Protein AF-0000000074983080 (afdb_homodimer)

Secondary structure (DSSP, 8-state):
------PPPHHHHHHHHHHHHHH--SHHHHHHHHHHHEEEEEEEEETTEEE-HHHHHHHHHHHHTTEEEEEEEEEEEEEEESSTTSTTTSEEEEEEEEEEEEEEEEETTEEEEEEEEEEEEEEEEE-TTS------SS------EEEEEEEEEEEEEE-------/------PPPHHHHHHHHHHHHHH--SHHHHHHHHHHHEEEEEEEEETTEEE-HHHHHHHHHHHHTTEEEEEEEEEEEEEEESSTTSTTTSEEEEEEEEEEEEEEEEETTEEEEEEEEEEEEEEEEE-TTS------SS------EEEEEEEEEEEEEE-------

pLDDT: mean 83.43, std 18.28, range [19.98, 98.88]

Sequence (330 aa):
MSTAIVLPTLTEWTEQHITSIFQAKTNADLTSALDGFLSDKAVITFNGKQISRADYVGQLQAEKFREVSADVNFLGAVQAPTDPDQPFDAGSVGVFYNATIFENIKIRDVSVSRQVTASVNVVIAQDPDVPKPPPSPFRGFFDGRRVMALNQVSTQGPATSSNTAMSTAIVLPTLTEWTEQHITSIFQAKTNADLTSALDGFLSDKAVITFNGKQISRADYVGQLQAEKFREVSADVNFLGAVQAPTDPDQPFDAGSVGVFYNATIFENIKIRDVSVSRQVTASVNVVIAQDPDVPKPPPSPFRGFFDGRRVMALNQVSTQGPATSSNTA

Radius of gyration: 21.89 Å; Cα contacts (8 Å, |Δi|>4): 679; chains: 2; bounding box: 73×60×50 Å

Structure (mmCIF, N/CA/C/O backbone):
data_AF-0000000074983080-model_v1
#
loop_
_entity.id
_entity.type
_entity.pdbx_description
1 polymer 'Uncharacterized protein'
#
loop_
_atom_site.group_PDB
_atom_site.id
_atom_site.type_symbol
_atom_site.label_atom_id
_atom_site.label_alt_id
_atom_site.label_comp_id
_atom_site.label_asym_id
_atom_site.label_entity_id
_atom_site.label_seq_id
_atom_site.pdbx_PDB_ins_code
_atom_site.Cartn_x
_atom_site.Cartn_y
_atom_site.Cartn_z
_atom_site.occupancy
_atom_site.B_iso_or_equiv
_atom_site.auth_seq_id
_atom_site.auth_comp_id
_atom_site.auth_asym_id
_atom_site.auth_atom_id
_atom_site.pdbx_PDB_model_num
ATOM 1 N N . MET A 1 1 ? -38.562 14.078 -2.248 1 31.62 1 MET A N 1
ATOM 2 C CA . MET A 1 1 ? -37.625 13 -2.604 1 31.62 1 MET A CA 1
ATOM 3 C C . MET A 1 1 ? -36.469 12.938 -1.632 1 31.62 1 MET A C 1
ATOM 5 O O . MET A 1 1 ? -35.781 13.938 -1.426 1 31.62 1 MET A O 1
ATOM 9 N N . SER A 1 2 ? -36.469 12.188 -0.555 1 35.81 2 SER A N 1
ATOM 10 C CA . SER A 1 2 ? -35.406 12.094 0.442 1 35.81 2 SER A CA 1
ATOM 11 C C . SER A 1 2 ? -34.062 11.758 -0.206 1 35.81 2 SER A C 1
ATOM 13 O O . SER A 1 2 ? -33.938 10.758 -0.927 1 35.81 2 SER A O 1
ATOM 15 N N . THR A 1 3 ? -33.344 12.625 -0.641 1 41.72 3 THR A N 1
ATOM 16 C CA . THR A 1 3 ? -32.031 12.422 -1.225 1 41.72 3 THR A CA 1
ATOM 17 C C . THR A 1 3 ? -31.188 11.469 -0.37 1 41.72 3 THR A C 1
ATOM 19 O O . THR A 1 3 ? -30.844 11.797 0.768 1 41.72 3 THR A O 1
ATOM 22 N N . ALA A 1 4 ? -31.453 10.234 -0.426 1 48.12 4 ALA A N 1
ATOM 23 C CA . ALA A 1 4 ? -30.688 9.219 0.293 1 48.12 4 ALA A CA 1
ATOM 24 C C . ALA A 1 4 ? -29.188 9.516 0.227 1 48.12 4 ALA A C 1
ATOM 26 O O . ALA A 1 4 ? -28.625 9.641 -0.861 1 48.12 4 ALA A O 1
ATOM 27 N N . ILE A 1 5 ? -28.656 10.305 1.196 1 56.56 5 ILE A N 1
ATOM 28 C CA . ILE A 1 5 ? -27.234 10.609 1.27 1 56.56 5 ILE A CA 1
ATOM 29 C C . ILE A 1 5 ? -26.422 9.328 1.067 1 56.56 5 ILE A C 1
ATOM 31 O O . ILE A 1 5 ? -26.578 8.367 1.823 1 56.56 5 ILE A O 1
ATOM 35 N N . VAL A 1 6 ? -26.031 8.961 -0.158 1 66.06 6 VAL A N 1
ATOM 36 C CA . VAL A 1 6 ? -25.234 7.785 -0.471 1 66.06 6 VAL A CA 1
ATOM 37 C C . VAL A 1 6 ? -23.844 7.934 0.15 1 66.06 6 VAL A C 1
ATOM 39 O O . VAL A 1 6 ? -23.141 8.922 -0.096 1 66.06 6 VAL A O 1
ATOM 42 N N . LEU A 1 7 ? -23.531 7.207 1.238 1 81.88 7 LEU A N 1
ATOM 43 C CA . LEU A 1 7 ? -22.203 7.188 1.854 1 81.88 7 LEU A CA 1
ATOM 44 C C . LEU A 1 7 ? -21.125 6.922 0.812 1 81.88 7 LEU A C 1
ATOM 46 O O . LEU A 1 7 ? -21.312 6.117 -0.102 1 81.88 7 LEU A O 1
ATOM 50 N N . PRO A 1 8 ? -20.094 7.809 0.858 1 90.31 8 PRO A N 1
ATOM 51 C CA . PRO A 1 8 ? -18.984 7.531 -0.038 1 90.31 8 PRO A CA 1
ATOM 52 C C . PRO A 1 8 ? -18.453 6.102 0.098 1 90.31 8 PRO A C 1
ATOM 54 O O . PRO A 1 8 ? -18.562 5.5 1.169 1 90.31 8 PRO A O 1
ATOM 57 N N . THR A 1 9 ? -17.984 5.512 -0.969 1 93.88 9 THR A N 1
ATOM 58 C CA . THR A 1 9 ? -17.281 4.238 -0.897 1 93.88 9 THR A CA 1
ATOM 59 C C . THR A 1 9 ? -16.062 4.344 0.018 1 93.88 9 THR A C 1
ATOM 61 O O . THR A 1 9 ? -15.648 5.445 0.381 1 93.88 9 THR A O 1
ATOM 64 N N . LEU A 1 10 ? -15.523 3.258 0.413 1 96.88 10 LEU A N 1
ATOM 65 C CA . LEU A 1 10 ? -14.312 3.271 1.236 1 96.88 10 LEU A CA 1
ATOM 66 C C . LEU A 1 10 ? -13.188 4.016 0.534 1 96.88 10 LEU A C 1
ATOM 68 O O . LEU A 1 10 ? -12.422 4.746 1.175 1 96.88 10 LEU A O 1
ATOM 72 N N . THR A 1 11 ? -13.086 3.854 -0.776 1 97.5 11 THR A N 1
ATOM 73 C CA . THR A 1 11 ? -12.062 4.527 -1.572 1 97.5 11 THR A CA 1
ATOM 74 C C . THR A 1 11 ? -12.273 6.035 -1.56 1 97.5 11 THR A C 1
ATOM 76 O O . THR A 1 11 ? -11.352 6.797 -1.268 1 97.5 11 THR A O 1
ATOM 79 N N . GLU A 1 12 ? -13.453 6.465 -1.895 1 96.25 12 GLU A N 1
ATOM 80 C CA . GLU A 1 12 ? -13.766 7.895 -1.903 1 96.25 12 GLU A CA 1
ATOM 81 C C . GLU A 1 12 ? -13.508 8.523 -0.537 1 96.25 12 GLU A C 1
ATOM 83 O O . GLU A 1 12 ? -12.945 9.617 -0.446 1 96.25 12 GLU A O 1
ATOM 88 N N . TRP A 1 13 ? -14.008 7.852 0.471 1 96.56 13 TRP A N 1
ATOM 89 C CA . TRP A 1 13 ? -13.797 8.297 1.845 1 96.56 13 TRP A CA 1
ATOM 90 C C . TRP A 1 13 ? -12.312 8.484 2.139 1 96.56 13 TRP A C 1
ATOM 92 O O . TRP A 1 13 ? -11.906 9.516 2.68 1 96.56 13 TRP A O 1
ATOM 102 N N . THR A 1 14 ? -11.484 7.547 1.813 1 97.94 14 THR A N 1
ATOM 103 C CA . THR A 1 14 ? -10.055 7.574 2.062 1 97.94 14 THR A CA 1
ATOM 104 C C . THR A 1 14 ? -9.391 8.727 1.306 1 97.94 14 THR A C 1
ATOM 106 O O . THR A 1 14 ? -8.617 9.492 1.881 1 97.94 14 THR A O 1
ATOM 109 N N . GLU A 1 15 ? -9.672 8.844 -0.005 1 97.88 15 GLU A N 1
ATOM 110 C CA . GLU A 1 15 ? -9.078 9.898 -0.829 1 97.88 15 GLU A CA 1
ATOM 111 C C . GLU A 1 15 ? -9.445 11.281 -0.309 1 97.88 15 GLU A C 1
ATOM 113 O O . GLU A 1 15 ? -8.609 12.188 -0.285 1 97.88 15 GLU A O 1
ATOM 118 N N . GLN A 1 16 ? -10.695 11.406 0.07 1 96.25 16 GLN A N 1
ATOM 119 C CA . GLN A 1 16 ? -11.148 12.68 0.611 1 96.25 16 GLN A CA 1
ATOM 120 C C . GLN A 1 16 ? -10.383 13.039 1.882 1 96.25 16 GLN A C 1
ATOM 122 O O . GLN A 1 16 ? -9.945 14.188 2.049 1 96.25 16 GLN A O 1
ATOM 127 N N . HIS A 1 17 ? -10.25 12.125 2.754 1 96.56 17 HIS A N 1
ATOM 128 C CA . HIS A 1 17 ? -9.586 12.398 4.023 1 96.56 17 HIS A CA 1
ATOM 129 C C . HIS A 1 17 ? -8.102 12.672 3.82 1 96.56 17 HIS A C 1
ATOM 131 O O . HIS A 1 17 ? -7.539 13.57 4.457 1 96.56 17 HIS A O 1
ATOM 137 N N . ILE A 1 18 ? -7.406 11.922 2.959 1 96 18 ILE A N 1
ATOM 138 C CA . ILE A 1 18 ? -6.008 12.188 2.65 1 96 18 ILE A CA 1
ATOM 139 C C . ILE A 1 18 ? -5.871 13.602 2.078 1 96 18 ILE A C 1
ATOM 141 O O . ILE A 1 18 ? -4.984 14.359 2.482 1 96 18 ILE A O 1
ATOM 145 N N . THR A 1 19 ? -6.742 13.938 1.148 1 95.25 19 THR A N 1
ATOM 146 C CA . THR A 1 19 ? -6.727 15.273 0.56 1 95.25 19 THR A CA 1
ATOM 147 C C . THR A 1 19 ? -6.895 16.344 1.637 1 95.25 19 THR A C 1
ATOM 149 O O . THR A 1 19 ? -6.191 17.359 1.629 1 95.25 19 THR A O 1
ATOM 152 N N . SER A 1 20 ? -7.816 16.094 2.564 1 93.38 20 SER A N 1
ATOM 153 C CA . SER A 1 20 ? -8.055 17.047 3.645 1 93.38 20 SER A CA 1
ATOM 154 C C . SER A 1 20 ? -6.809 17.234 4.5 1 93.38 20 SER A C 1
ATOM 156 O O . SER A 1 20 ? -6.535 18.344 4.965 1 93.38 20 SER A O 1
ATOM 158 N N . ILE A 1 21 ? -6.086 16.219 4.719 1 92.94 21 ILE A N 1
ATOM 159 C CA . ILE A 1 21 ? -4.855 16.297 5.5 1 92.94 21 ILE A CA 1
ATOM 160 C C . ILE A 1 21 ? -3.848 17.188 4.789 1 92.94 21 ILE A C 1
ATOM 162 O O . ILE A 1 21 ? -3.254 18.078 5.406 1 92.94 21 ILE A O 1
ATOM 166 N N . PHE A 1 22 ? -3.693 17.047 3.508 1 90.75 22 PHE A N 1
ATOM 167 C CA . PHE A 1 22 ? -2.725 17.828 2.748 1 90.75 22 PHE A CA 1
ATOM 168 C C . PHE A 1 22 ? -3.182 19.281 2.609 1 90.75 22 PHE A C 1
ATOM 170 O O . PHE A 1 22 ? -2.359 20.188 2.465 1 90.75 22 PHE A O 1
ATOM 177 N N . GLN A 1 23 ? -4.438 19.516 2.672 1 88.69 23 GLN A N 1
ATOM 178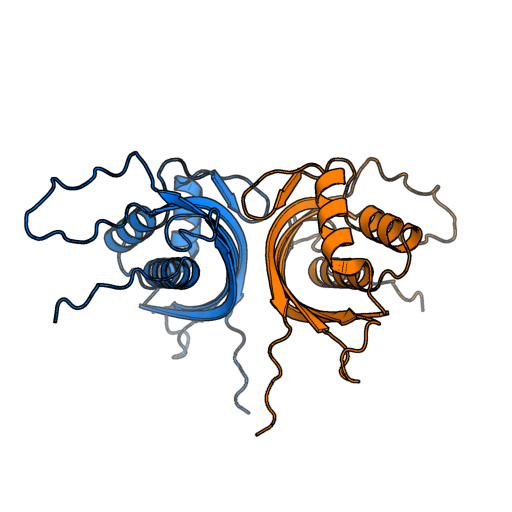 C CA . GLN A 1 23 ? -4.969 20.844 2.424 1 88.69 23 GLN A CA 1
ATOM 179 C C . GLN A 1 23 ? -5.141 21.625 3.727 1 88.69 23 GLN A C 1
ATOM 181 O O . GLN A 1 23 ? -5.516 22.797 3.713 1 88.69 23 GLN A O 1
ATOM 186 N N . ALA A 1 24 ? -4.938 20.922 4.797 1 87.75 24 ALA A N 1
ATOM 187 C CA . ALA A 1 24 ? -4.992 21.609 6.082 1 87.75 24 ALA A CA 1
ATOM 188 C C . ALA A 1 24 ? -4 22.766 6.121 1 87.75 24 ALA A C 1
ATOM 190 O O . ALA A 1 24 ? -2.836 22.609 5.746 1 87.75 24 ALA A O 1
ATOM 191 N N . LYS A 1 25 ? -4.406 23.938 6.668 1 82.12 25 LYS A N 1
ATOM 192 C CA . LYS A 1 25 ? -3.57 25.125 6.625 1 82.12 25 LYS A CA 1
ATOM 193 C C . LYS A 1 25 ? -3.062 25.5 8.016 1 82.12 25 LYS A C 1
ATOM 195 O O . LYS A 1 25 ? -2.109 26.266 8.148 1 82.12 25 LYS A O 1
ATOM 200 N N . THR A 1 26 ? -3.787 25.047 9.016 1 83.69 26 THR A N 1
ATOM 201 C CA . THR A 1 26 ? -3.377 25.312 10.391 1 83.69 26 THR A CA 1
ATOM 202 C C . THR A 1 26 ? -3.176 24 11.148 1 83.69 26 THR A C 1
ATOM 204 O O . THR A 1 26 ? -3.617 22.938 10.695 1 83.69 26 THR A O 1
ATOM 207 N N . ASN A 1 27 ? -2.557 24.094 12.25 1 84.06 27 ASN A N 1
ATOM 208 C CA . ASN A 1 27 ? -2.396 22.922 13.094 1 84.06 27 ASN A CA 1
ATOM 209 C C . ASN A 1 27 ? -3.744 22.375 13.562 1 84.06 27 ASN A C 1
ATOM 211 O O . ASN A 1 27 ? -3.926 21.156 13.68 1 84.06 27 ASN A O 1
ATOM 215 N N . ALA A 1 28 ? -4.586 23.312 13.914 1 87.88 28 ALA A N 1
ATOM 216 C CA . ALA A 1 28 ? -5.922 22.891 14.336 1 87.88 28 ALA A CA 1
ATOM 217 C C . ALA A 1 28 ? -6.645 22.141 13.227 1 87.88 28 ALA A C 1
ATOM 219 O O . ALA A 1 28 ? -7.285 21.125 13.469 1 87.88 28 ALA A O 1
ATOM 220 N N . ASP A 1 29 ? -6.555 22.641 11.969 1 89.38 29 ASP A N 1
ATOM 221 C CA . ASP A 1 29 ? -7.152 21.969 10.812 1 89.38 29 ASP A CA 1
ATOM 222 C C . ASP A 1 29 ? -6.543 20.594 10.602 1 89.38 29 ASP A C 1
ATOM 224 O O . ASP A 1 29 ? -7.258 19.625 10.289 1 89.38 29 ASP A O 1
ATOM 228 N N . LEU A 1 30 ? -5.262 20.516 10.734 1 89.44 30 LEU A N 1
ATOM 229 C CA . LEU A 1 30 ? -4.566 19.25 10.555 1 89.44 30 LEU A CA 1
ATOM 230 C C . LEU A 1 30 ? -5.012 18.234 11.602 1 89.44 30 LEU A C 1
ATOM 232 O O . LEU A 1 30 ? -5.297 17.078 11.266 1 89.44 30 LEU A O 1
ATOM 236 N N . THR A 1 31 ? -5.047 18.672 12.836 1 90.06 31 THR A N 1
ATOM 237 C CA . THR A 1 31 ? -5.484 17.781 13.914 1 90.06 31 THR A CA 1
ATOM 238 C C . THR A 1 31 ? -6.902 17.281 13.664 1 90.06 31 THR A C 1
ATOM 240 O O . THR A 1 31 ? -7.188 16.094 13.836 1 90.06 31 THR A O 1
ATOM 243 N N . SER A 1 32 ? -7.738 18.172 13.266 1 92.19 32 SER A N 1
ATOM 244 C CA . SER A 1 32 ? -9.117 17.812 12.969 1 92.19 32 SER A CA 1
ATOM 245 C C . SER A 1 32 ? -9.188 16.797 11.828 1 92.19 32 SER A C 1
ATOM 247 O O . SER A 1 32 ? -9.93 15.82 11.898 1 92.19 32 SER A O 1
ATOM 249 N N . ALA A 1 33 ? -8.438 17.109 10.773 1 93.62 33 ALA A N 1
ATOM 250 C CA . ALA A 1 33 ? -8.398 16.203 9.633 1 93.62 33 ALA A CA 1
ATOM 251 C C . ALA A 1 33 ? -7.895 14.82 10.039 1 93.62 33 ALA A C 1
ATOM 253 O O . ALA A 1 33 ? -8.453 13.797 9.625 1 93.62 33 ALA A O 1
ATOM 254 N N . LEU A 1 34 ? -6.895 14.766 10.836 1 94.56 34 LEU A N 1
ATOM 255 C CA . LEU A 1 34 ? -6.312 13.5 11.281 1 94.56 34 LEU A CA 1
ATOM 256 C C . LEU A 1 34 ? -7.277 12.758 12.195 1 94.56 34 LEU A C 1
ATOM 258 O O . LEU A 1 34 ? -7.406 11.531 12.102 1 94.56 34 LEU A O 1
ATOM 262 N N . ASP A 1 35 ? -7.961 13.508 13.047 1 93.56 35 ASP A N 1
ATOM 263 C CA . ASP A 1 35 ? -8.922 12.883 13.945 1 93.56 35 ASP A CA 1
ATOM 264 C C . ASP A 1 35 ? -10.102 12.289 13.172 1 93.56 35 ASP A C 1
ATOM 266 O O . ASP A 1 35 ? -10.695 11.297 13.602 1 93.56 35 ASP A O 1
ATOM 270 N N . GLY A 1 36 ? -10.414 12.891 12.078 1 94.25 36 GLY A N 1
ATOM 271 C CA . GLY A 1 36 ? -11.477 12.367 11.234 1 94.25 36 GLY A CA 1
ATOM 272 C C . GLY A 1 36 ? -11.047 11.148 10.43 1 94.25 36 GLY A C 1
ATOM 273 O O . GLY A 1 36 ? -11.891 10.414 9.914 1 94.25 36 GLY A O 1
ATOM 274 N N . PHE A 1 37 ? -9.797 10.977 10.328 1 96.06 37 PHE A N 1
ATOM 275 C CA . PHE A 1 37 ? -9.258 9.938 9.461 1 96.06 37 PHE A CA 1
ATOM 276 C C . PHE A 1 37 ? -8.734 8.766 10.281 1 96.06 37 PHE A C 1
ATOM 278 O O . PHE A 1 37 ? -9.117 7.617 10.055 1 96.06 37 PHE A O 1
ATOM 285 N N . LEU A 1 38 ? -7.949 9.023 11.281 1 96.69 38 LEU A N 1
ATOM 286 C CA . LEU A 1 38 ? -7.203 8.023 12.031 1 96.69 38 LEU A CA 1
ATOM 287 C C . LEU A 1 38 ? -7.812 7.82 13.422 1 96.69 38 LEU A C 1
ATOM 289 O O . LEU A 1 38 ? -8.023 8.789 14.156 1 96.69 38 LEU A O 1
ATOM 293 N N . SER A 1 39 ? -8.023 6.57 13.727 1 96.25 39 SER A N 1
ATOM 294 C CA . SER A 1 39 ? -8.398 6.238 15.102 1 96.25 39 SER A CA 1
ATOM 295 C C . SER A 1 39 ? -7.273 6.578 16.078 1 96.25 39 SER A C 1
ATOM 297 O O . SER A 1 39 ? -6.098 6.523 15.719 1 96.25 39 SER A O 1
ATOM 299 N N . ASP A 1 40 ? -7.605 6.855 17.359 1 92.81 40 ASP A N 1
ATOM 300 C CA . ASP A 1 40 ? -6.617 7.098 18.406 1 92.81 40 ASP A CA 1
ATOM 301 C C . ASP A 1 40 ? -5.809 5.836 18.688 1 92.81 40 ASP A C 1
ATOM 303 O O . ASP A 1 40 ? -4.703 5.914 19.234 1 92.81 40 ASP A O 1
ATOM 307 N N . LYS A 1 41 ? -6.316 4.695 18.312 1 93.44 41 LYS A N 1
ATOM 308 C CA . LYS A 1 41 ? -5.668 3.418 18.578 1 93.44 41 LYS A CA 1
ATOM 309 C C . LYS A 1 41 ? -5.066 2.82 17.312 1 93.44 41 LYS A C 1
ATOM 311 O O . LYS A 1 41 ? -4.695 1.644 17.297 1 93.44 41 LYS A O 1
ATOM 316 N N . ALA A 1 42 ? -5.047 3.611 16.297 1 96.56 42 ALA A N 1
ATOM 317 C CA . ALA A 1 42 ? -4.578 3.1 15.008 1 96.56 42 ALA A CA 1
ATOM 318 C C . ALA A 1 42 ? -3.148 2.574 15.117 1 96.56 42 ALA A C 1
ATOM 320 O O . ALA A 1 42 ? -2.301 3.189 15.766 1 96.56 42 ALA A O 1
ATOM 321 N N . VAL A 1 43 ? -2.887 1.409 14.562 1 97.69 43 VAL A N 1
ATOM 322 C CA . VAL A 1 43 ? -1.529 0.911 14.367 1 97.69 43 VAL A CA 1
ATOM 323 C C . VAL A 1 43 ? -0.942 1.501 13.086 1 97.69 43 VAL A C 1
ATOM 325 O O . VAL A 1 43 ? -1.507 1.334 12 1 97.69 43 VAL A O 1
ATOM 328 N N . ILE A 1 44 ? 0.164 2.184 13.203 1 98.06 44 ILE A N 1
ATOM 329 C CA . ILE A 1 44 ? 0.71 2.918 12.07 1 98.06 44 ILE A CA 1
ATOM 330 C C . ILE A 1 44 ? 2.098 2.379 11.727 1 98.06 44 ILE A C 1
ATOM 332 O O . ILE A 1 44 ? 2.977 2.318 12.586 1 98.06 44 ILE A O 1
ATOM 336 N N . THR A 1 45 ? 2.297 1.903 10.539 1 98.38 45 THR A N 1
ATOM 337 C CA . THR A 1 45 ? 3.598 1.55 9.984 1 98.38 45 THR A CA 1
ATOM 338 C C . THR A 1 45 ? 4.012 2.547 8.898 1 98.38 45 THR A C 1
ATOM 340 O O . THR A 1 45 ? 3.285 2.748 7.926 1 98.38 45 THR A O 1
ATOM 343 N N . PHE A 1 46 ? 5.086 3.176 9.148 1 97.5 46 PHE A N 1
ATOM 344 C CA . PHE A 1 46 ? 5.621 4.164 8.219 1 97.5 46 PHE A CA 1
ATOM 345 C C . PHE A 1 46 ? 7.016 3.766 7.754 1 97.5 46 PHE A C 1
ATOM 347 O O . PHE A 1 46 ? 7.941 3.658 8.562 1 97.5 46 PHE A O 1
ATOM 354 N N . ASN A 1 47 ? 7.117 3.533 6.445 1 97.31 47 ASN A N 1
ATOM 355 C CA . ASN A 1 47 ? 8.383 3.109 5.855 1 97.31 47 ASN A CA 1
ATOM 356 C C . ASN A 1 47 ? 9.008 1.953 6.633 1 97.31 47 ASN A C 1
ATOM 358 O O . ASN A 1 47 ? 10.188 1.991 6.969 1 97.31 47 ASN A O 1
ATOM 362 N N . GLY A 1 48 ? 8.125 1.034 6.945 1 97.31 48 GLY A N 1
ATOM 363 C CA . GLY A 1 48 ? 8.57 -0.245 7.477 1 97.31 48 GLY A CA 1
ATOM 364 C C . GLY A 1 48 ? 8.672 -0.259 8.992 1 97.31 48 GLY A C 1
ATOM 365 O O . GLY A 1 48 ? 8.953 -1.301 9.586 1 97.31 48 GLY A O 1
ATOM 366 N N . LYS A 1 49 ? 8.453 0.865 9.578 1 97 49 LYS A N 1
ATOM 367 C CA . LYS A 1 49 ? 8.57 0.946 11.031 1 97 49 LYS A CA 1
ATOM 368 C C . LYS A 1 49 ? 7.242 1.325 11.672 1 97 49 LYS A C 1
ATOM 370 O O . LYS A 1 49 ? 6.559 2.24 11.203 1 97 49 LYS A O 1
ATOM 375 N N . GLN A 1 50 ? 6.91 0.571 12.695 1 97.69 50 GLN A N 1
ATOM 376 C CA . GLN A 1 50 ? 5.734 0.979 13.461 1 97.69 50 GLN A CA 1
ATOM 377 C C . GLN A 1 50 ? 6.035 2.209 14.312 1 97.69 50 GLN A C 1
ATOM 379 O O . GLN A 1 50 ? 7.02 2.234 15.055 1 97.69 50 GLN A O 1
ATOM 384 N N . ILE A 1 51 ? 5.23 3.215 14.18 1 97.19 51 ILE A N 1
ATOM 385 C CA . ILE A 1 51 ? 5.438 4.453 14.914 1 97.19 51 ILE A CA 1
ATOM 386 C C . ILE A 1 51 ? 4.145 4.852 15.625 1 97.19 51 ILE A C 1
ATOM 388 O O . ILE A 1 51 ? 3.072 4.328 15.32 1 97.19 51 ILE A O 1
ATOM 392 N N . SER A 1 52 ? 4.262 5.742 16.594 1 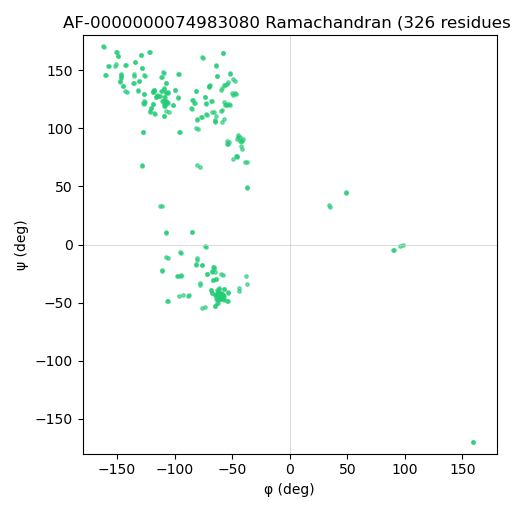96.5 52 SER A N 1
ATOM 393 C CA . SER A 1 52 ? 3.086 6.238 17.297 1 96.5 52 SER A CA 1
ATOM 394 C C . SER A 1 52 ? 2.312 7.242 16.453 1 96.5 52 SER A C 1
ATOM 396 O O . SER A 1 52 ? 2.844 7.777 15.469 1 96.5 52 SER A O 1
ATOM 398 N N . ARG A 1 53 ? 1.122 7.434 16.812 1 94.94 53 ARG A N 1
ATOM 399 C CA . ARG A 1 53 ? 0.317 8.453 16.156 1 94.94 53 ARG A CA 1
ATOM 400 C C . ARG A 1 53 ? 0.979 9.82 16.25 1 94.94 53 ARG A C 1
ATOM 402 O O . ARG A 1 53 ? 0.99 10.578 15.273 1 94.94 53 ARG A O 1
ATOM 409 N N . ALA A 1 54 ? 1.487 10.188 17.391 1 92.12 54 ALA A N 1
ATOM 410 C CA . ALA A 1 54 ? 2.166 11.469 17.594 1 92.12 54 ALA A CA 1
ATOM 411 C C . ALA A 1 54 ? 3.357 11.609 16.656 1 92.12 54 ALA A C 1
ATOM 413 O O . ALA A 1 54 ? 3.553 12.664 16.047 1 92.12 54 ALA A O 1
ATOM 414 N N . ASP A 1 55 ? 4.152 10.562 16.547 1 93.38 55 ASP A N 1
ATOM 415 C CA . ASP A 1 55 ? 5.289 10.578 15.633 1 93.38 55 ASP A CA 1
ATOM 416 C C . ASP A 1 55 ? 4.828 10.734 14.188 1 93.38 55 ASP A C 1
ATOM 418 O O . ASP A 1 55 ? 5.461 11.438 13.398 1 93.38 55 ASP A O 1
ATOM 422 N N . TYR A 1 56 ? 3.746 10.039 13.789 1 93.94 56 TYR A N 1
ATOM 423 C CA . TYR A 1 56 ? 3.197 10.125 12.438 1 93.94 56 TYR A CA 1
ATOM 424 C C . TYR A 1 56 ? 2.754 11.547 12.117 1 93.94 56 TYR A C 1
ATOM 426 O O . TYR A 1 56 ? 3.07 12.078 11.047 1 93.94 56 TYR A O 1
ATOM 434 N N . VAL A 1 57 ? 2.09 12.133 13.023 1 88.31 57 VAL A N 1
ATOM 435 C CA . VAL A 1 57 ? 1.653 13.516 12.867 1 88.31 57 VAL A CA 1
ATOM 436 C C . VAL A 1 57 ? 2.867 14.422 12.695 1 88.31 57 VAL A C 1
ATOM 438 O O . VAL A 1 57 ? 2.859 15.328 11.859 1 88.31 57 VAL A O 1
ATOM 441 N N . GLY A 1 58 ? 3.816 14.211 13.555 1 86.12 58 GLY A N 1
ATOM 442 C CA . GLY A 1 58 ? 5.051 14.969 13.414 1 86.12 58 GLY A CA 1
ATOM 443 C C . GLY A 1 58 ? 5.664 14.859 12.031 1 86.12 58 GLY A C 1
ATOM 444 O O . GLY A 1 58 ? 6.141 15.859 11.484 1 86.12 58 GLY A O 1
ATOM 445 N N . GLN A 1 59 ? 5.637 13.688 11.5 1 84.44 59 GLN A N 1
ATOM 446 C CA . GLN A 1 59 ? 6.156 13.477 10.156 1 84.44 59 GLN A CA 1
ATOM 447 C C . GLN A 1 59 ? 5.348 14.258 9.117 1 84.44 59 GLN A C 1
ATOM 449 O O . GLN A 1 59 ? 5.918 14.852 8.203 1 84.44 59 GLN A O 1
ATOM 454 N N . LEU A 1 60 ? 4.043 14.227 9.242 1 84.38 60 LEU A N 1
ATOM 455 C CA . LEU A 1 60 ? 3.166 14.953 8.328 1 84.38 60 LEU A CA 1
ATOM 456 C C . LEU A 1 60 ? 3.408 16.453 8.43 1 84.38 60 LEU A C 1
ATOM 458 O O . LEU A 1 60 ? 3.414 17.156 7.414 1 84.38 60 LEU A O 1
ATOM 462 N N . GLN A 1 61 ? 3.539 16.906 9.625 1 79.38 61 GLN A N 1
ATOM 463 C CA . GLN A 1 61 ? 3.791 18.328 9.852 1 79.38 61 GLN A CA 1
ATOM 464 C C . GLN A 1 61 ? 5.121 18.75 9.25 1 79.38 61 GLN A C 1
ATOM 466 O O . GLN A 1 61 ? 5.234 19.844 8.688 1 79.38 61 GLN A O 1
ATOM 471 N N . ALA A 1 62 ? 6.051 17.906 9.383 1 71.56 62 ALA A N 1
ATOM 472 C CA . ALA A 1 62 ? 7.359 18.203 8.797 1 71.56 62 ALA A CA 1
ATOM 473 C C . ALA A 1 62 ? 7.27 18.297 7.277 1 71.56 62 ALA A C 1
ATOM 475 O O . ALA A 1 62 ? 8.008 19.062 6.656 1 71.56 62 ALA A O 1
ATOM 476 N N . GLU A 1 63 ? 6.367 17.562 6.84 1 69 63 GLU A N 1
ATOM 477 C CA . GLU A 1 63 ? 6.172 17.562 5.395 1 69 63 GLU A CA 1
ATOM 478 C C . GLU A 1 63 ? 5.406 18.797 4.938 1 69 63 GLU A C 1
ATOM 480 O O . GLU A 1 63 ? 5.609 19.281 3.824 1 69 63 GLU A O 1
ATOM 485 N N . LYS A 1 64 ? 4.438 19.391 5.719 1 64.5 64 LYS A N 1
ATOM 486 C CA . LYS A 1 64 ? 3.475 20.406 5.336 1 64.5 64 LYS A CA 1
ATOM 487 C C . LYS A 1 64 ? 3.977 21.797 5.715 1 64.5 64 LYS A C 1
ATOM 489 O O . LYS A 1 64 ? 3.574 22.797 5.113 1 64.5 64 LYS A O 1
ATOM 494 N N . PHE A 1 65 ? 4.574 22.094 6.973 1 54.78 65 PHE A N 1
ATOM 495 C CA . PHE A 1 65 ? 4.652 23.312 7.777 1 54.78 65 PHE A CA 1
ATOM 496 C C . PHE A 1 65 ? 4.844 24.531 6.891 1 54.78 65 PHE A C 1
ATOM 498 O O . PHE A 1 65 ? 4.551 25.656 7.301 1 54.78 65 PHE A O 1
ATOM 505 N N . ARG A 1 66 ? 5.367 24.516 5.801 1 55 66 ARG A N 1
ATOM 506 C CA . ARG A 1 66 ? 5.516 25.875 5.289 1 55 66 ARG A CA 1
ATOM 507 C C . ARG A 1 66 ? 4.625 26.109 4.07 1 55 66 ARG A C 1
ATOM 509 O O . ARG A 1 66 ? 4.949 26.906 3.197 1 55 66 ARG A O 1
ATOM 516 N N . GLU A 1 67 ? 3.418 25.375 4.148 1 59.34 67 GLU A N 1
ATOM 517 C CA . GLU A 1 67 ? 2.781 25.156 2.852 1 59.34 67 GLU A CA 1
ATOM 518 C C . GLU A 1 67 ? 1.644 26.141 2.619 1 59.34 67 GLU A C 1
ATOM 520 O O . GLU A 1 67 ? 0.922 26.5 3.555 1 59.34 67 GLU A O 1
ATOM 525 N N . VAL A 1 68 ? 1.636 26.734 1.447 1 63.75 68 VAL A N 1
ATOM 526 C CA . VAL A 1 68 ? 0.532 27.547 0.943 1 63.75 68 VAL A CA 1
ATOM 527 C C . VAL A 1 68 ? -0.61 26.641 0.489 1 63.75 68 VAL A C 1
ATOM 529 O O . VAL A 1 68 ? -1.747 26.797 0.943 1 63.75 68 VAL A O 1
ATOM 532 N N . SER A 1 69 ? -0.279 25.656 -0.434 1 79.44 69 SER A N 1
ATOM 533 C CA . SER A 1 69 ? -1.311 24.797 -1.001 1 79.44 69 SER A CA 1
ATOM 534 C C . SER A 1 69 ? -0.746 23.422 -1.372 1 79.44 69 SER A C 1
ATOM 536 O O . SER A 1 69 ? 0.471 23.25 -1.46 1 79.44 69 SER A O 1
ATOM 538 N N . ALA A 1 70 ? -1.638 22.5 -1.392 1 86.81 70 ALA A N 1
ATOM 539 C CA . ALA A 1 70 ? -1.231 21.172 -1.817 1 86.81 70 ALA A CA 1
ATOM 540 C C . ALA A 1 70 ? -2.256 20.562 -2.771 1 86.81 70 ALA A C 1
ATOM 542 O O . ALA A 1 70 ? -3.463 20.75 -2.6 1 86.81 70 ALA A O 1
ATOM 543 N N . ASP A 1 71 ? -1.732 19.891 -3.818 1 90.62 71 ASP A N 1
ATOM 544 C CA . ASP A 1 71 ? -2.537 19.109 -4.758 1 90.62 71 ASP A CA 1
ATOM 545 C C . ASP A 1 71 ? -2.191 17.625 -4.68 1 90.62 71 ASP A C 1
ATOM 547 O O . ASP A 1 71 ? -1.018 17.25 -4.73 1 90.62 71 ASP A O 1
ATOM 551 N N . VAL A 1 72 ? -3.252 16.828 -4.523 1 94.69 72 VAL A N 1
ATOM 552 C CA . VAL A 1 72 ? -3.043 15.383 -4.449 1 94.69 72 VAL A CA 1
ATOM 553 C C . VAL A 1 72 ? -3.6 14.719 -5.707 1 94.69 72 VAL A C 1
ATOM 555 O O . VAL A 1 72 ? -4.762 14.93 -6.062 1 94.69 72 VAL A O 1
ATOM 558 N N . ASN A 1 73 ? -2.793 13.984 -6.43 1 96.75 73 ASN A N 1
ATOM 559 C CA . ASN A 1 73 ? -3.18 13.188 -7.594 1 96.75 73 ASN A CA 1
ATOM 560 C C . ASN A 1 73 ? -3.133 11.695 -7.293 1 96.75 73 ASN A C 1
ATOM 562 O O . ASN A 1 73 ? -2.057 11.133 -7.078 1 96.75 73 ASN A O 1
ATOM 566 N N . PHE A 1 74 ? -4.316 11.133 -7.258 1 97.75 74 PHE A N 1
ATOM 567 C CA . PHE A 1 74 ? -4.402 9.695 -7.008 1 97.75 74 PHE A CA 1
ATOM 568 C C . PHE A 1 74 ? -4.227 8.914 -8.305 1 97.75 74 PHE A C 1
ATOM 570 O O . PHE A 1 74 ? -4.984 9.102 -9.258 1 97.75 74 PHE A O 1
ATOM 577 N N . LEU A 1 75 ? -3.264 7.984 -8.344 1 97.31 75 LEU A N 1
ATOM 578 C CA . LEU A 1 75 ? -2.904 7.238 -9.547 1 97.31 75 LEU A CA 1
ATOM 579 C C . LEU A 1 75 ? -3.592 5.879 -9.562 1 97.31 75 LEU A C 1
ATOM 581 O O . LEU A 1 75 ? -3.787 5.293 -10.633 1 97.31 75 LEU A O 1
ATOM 585 N N . GLY A 1 76 ? -3.881 5.383 -8.383 1 97.06 76 GLY A N 1
ATOM 586 C CA . GLY A 1 76 ? -4.555 4.102 -8.258 1 97.06 76 GLY A CA 1
ATOM 587 C C . GLY A 1 76 ? -5.215 3.908 -6.906 1 97.06 76 GLY A C 1
ATOM 588 O O . GLY A 1 76 ? -4.719 4.398 -5.891 1 97.06 76 GLY A O 1
ATOM 589 N N . ALA A 1 77 ? -6.348 3.209 -6.953 1 98.31 77 ALA A N 1
ATOM 590 C CA . ALA A 1 77 ? -7.055 2.859 -5.727 1 98.31 77 ALA A CA 1
ATOM 591 C C . ALA A 1 77 ? -7.738 1.5 -5.855 1 98.31 77 ALA A C 1
ATOM 593 O O . ALA A 1 77 ? -8.148 1.106 -6.949 1 98.31 77 ALA A O 1
ATOM 594 N N . VAL A 1 78 ? -7.738 0.799 -4.738 1 97.94 78 VAL A N 1
ATOM 595 C CA . VAL A 1 78 ? -8.414 -0.49 -4.664 1 97.94 78 VAL A CA 1
ATOM 596 C C . VAL A 1 78 ? -9.016 -0.679 -3.271 1 97.94 78 VAL A C 1
ATOM 598 O O . VAL A 1 78 ? -8.414 -0.28 -2.271 1 97.94 78 VAL A O 1
ATOM 601 N N . GLN A 1 79 ? -10.227 -1.17 -3.236 1 98 79 GLN A N 1
ATOM 602 C CA . GLN A 1 79 ? -10.836 -1.443 -1.938 1 98 79 GLN A CA 1
ATOM 603 C C . GLN A 1 79 ? -11.336 -2.883 -1.858 1 98 79 GLN A C 1
ATOM 605 O O . GLN A 1 79 ? -11.758 -3.457 -2.865 1 98 79 GLN A O 1
ATOM 610 N N . ALA A 1 80 ? -11.25 -3.473 -0.686 1 97.44 80 ALA A N 1
ATOM 611 C CA . ALA A 1 80 ? -11.773 -4.785 -0.326 1 97.44 80 ALA A CA 1
ATOM 612 C C . ALA A 1 80 ? -12.641 -4.703 0.928 1 97.44 80 ALA A C 1
ATOM 614 O O . ALA A 1 80 ? -12.133 -4.766 2.049 1 97.44 80 ALA A O 1
ATOM 615 N N . PRO A 1 81 ? -13.945 -4.621 0.635 1 96.62 81 PRO A N 1
ATOM 616 C CA . PRO A 1 81 ? -14.844 -4.539 1.79 1 96.62 81 PRO A CA 1
ATOM 617 C C . PRO A 1 81 ? -14.789 -5.789 2.666 1 96.62 81 PRO A C 1
ATOM 619 O O . PRO A 1 81 ? -14.609 -6.898 2.154 1 96.62 81 PRO A O 1
ATOM 622 N N . THR A 1 82 ? -14.93 -5.586 3.961 1 94.94 82 THR A N 1
ATOM 623 C CA . THR A 1 82 ? -14.992 -6.711 4.891 1 94.94 82 THR A CA 1
ATOM 624 C C . THR A 1 82 ? -16.234 -7.559 4.637 1 94.94 82 THR A C 1
ATOM 626 O O . THR A 1 82 ? -16.172 -8.789 4.691 1 94.94 82 THR A O 1
ATOM 629 N N . ASP A 1 83 ? -17.266 -6.898 4.441 1 92.06 83 ASP A N 1
ATOM 630 C CA . ASP A 1 83 ? -18.547 -7.527 4.109 1 92.06 83 ASP A CA 1
ATOM 631 C C . ASP A 1 83 ? -19.078 -7.016 2.77 1 92.06 83 ASP A C 1
ATOM 633 O O . ASP A 1 83 ? -19.438 -5.848 2.646 1 92.06 83 ASP A O 1
ATOM 637 N N . PRO A 1 84 ? -19.156 -7.891 1.811 1 87.44 84 PRO A N 1
ATOM 638 C CA . PRO A 1 84 ? -19.625 -7.461 0.489 1 87.44 84 PRO A CA 1
ATOM 639 C C . PRO A 1 84 ? -21.031 -6.879 0.52 1 87.44 84 PRO A C 1
ATOM 641 O O . PRO A 1 84 ? -21.391 -6.082 -0.349 1 87.44 84 PRO A O 1
ATOM 644 N N . ASP A 1 85 ? -21.859 -7.258 1.499 1 89.44 85 ASP A N 1
ATOM 645 C CA . ASP A 1 85 ? -23.234 -6.773 1.6 1 89.44 85 ASP A CA 1
ATOM 646 C C . ASP A 1 85 ? -23.281 -5.395 2.254 1 89.44 85 ASP A C 1
ATOM 648 O O . ASP A 1 85 ? -24.312 -4.707 2.189 1 89.44 85 ASP A O 1
ATOM 652 N N . GLN A 1 86 ? -22.266 -5.031 2.904 1 89.12 86 GLN A N 1
ATOM 653 C CA . GLN A 1 86 ? -22.094 -3.711 3.508 1 89.12 86 GLN A CA 1
ATOM 654 C C . GLN A 1 86 ? -20.766 -3.084 3.1 1 89.12 86 GLN A C 1
ATOM 656 O O . GLN A 1 86 ? -19.906 -2.832 3.947 1 89.12 86 GLN A O 1
ATOM 661 N N . PRO A 1 87 ? -20.656 -2.77 1.865 1 88.5 87 PRO A N 1
ATOM 662 C CA . PRO A 1 87 ? -19.359 -2.408 1.299 1 88.5 87 PRO A CA 1
ATOM 663 C C . PRO A 1 87 ? -18.891 -1.027 1.745 1 88.5 87 PRO A C 1
ATOM 665 O O . PRO A 1 87 ? -17.734 -0.66 1.507 1 88.5 87 PRO A O 1
ATOM 668 N N . PHE A 1 88 ? -19.625 -0.294 2.5 1 89.38 88 PHE A N 1
ATOM 669 C CA . PHE A 1 88 ? -19.266 1.071 2.861 1 89.38 88 PHE A CA 1
ATOM 670 C C . PHE A 1 88 ? -18.797 1.144 4.312 1 89.38 88 PHE A C 1
ATOM 672 O O . PHE A 1 88 ? -18.219 2.145 4.738 1 89.38 88 PHE A O 1
ATOM 679 N N . ASP A 1 89 ? -19 0.098 5.078 1 89.44 89 ASP A N 1
ATOM 680 C CA . ASP A 1 89 ? -18.875 0.178 6.531 1 89.44 89 ASP A CA 1
ATOM 681 C C . ASP A 1 89 ? -17.453 -0.077 6.984 1 89.44 89 ASP A C 1
ATOM 683 O O . ASP A 1 89 ? -16.969 0.565 7.922 1 89.44 89 ASP A O 1
ATOM 687 N N . ALA A 1 90 ? -16.906 -1.041 6.391 1 95.69 90 ALA A N 1
ATOM 688 C CA . ALA A 1 90 ? -15.57 -1.459 6.82 1 95.69 90 ALA A CA 1
ATOM 689 C C . ALA A 1 90 ? -14.852 -2.217 5.707 1 95.69 90 ALA A C 1
ATOM 691 O O . ALA A 1 90 ? -15.492 -2.812 4.84 1 95.69 90 ALA A O 1
ATOM 692 N N . GLY A 1 91 ? -13.578 -2.172 5.738 1 98 91 GLY A N 1
ATOM 693 C CA . GLY A 1 91 ? -12.758 -2.875 4.77 1 98 91 GLY A CA 1
ATOM 694 C C . GLY A 1 91 ? -11.352 -2.305 4.656 1 98 91 GLY A C 1
ATOM 695 O O . GLY A 1 91 ? -10.898 -1.577 5.543 1 98 91 GLY A O 1
ATOM 696 N N . SER A 1 92 ? -10.656 -2.742 3.705 1 98.56 92 SER A N 1
ATOM 697 C CA . SER A 1 92 ? -9.305 -2.277 3.424 1 98.56 92 SER A CA 1
ATOM 698 C C . SER A 1 92 ? -9.25 -1.467 2.133 1 98.56 92 SER A C 1
ATOM 700 O O . SER A 1 92 ? -10 -1.739 1.194 1 98.56 92 SER A O 1
ATOM 702 N N . VAL A 1 93 ? -8.469 -0.507 2.107 1 98.75 93 VAL A N 1
ATOM 703 C CA . VAL A 1 93 ? -8.266 0.329 0.927 1 98.75 93 VAL A CA 1
ATOM 704 C C . VAL A 1 93 ? -6.77 0.509 0.668 1 98.75 93 VAL A C 1
ATOM 706 O O . VAL A 1 93 ? -5.992 0.706 1.604 1 98.75 93 VAL A O 1
ATOM 709 N N . GLY A 1 94 ? -6.34 0.334 -0.541 1 98.81 94 GLY A N 1
ATOM 710 C CA . GLY A 1 94 ? -5.027 0.734 -1.019 1 98.81 94 GLY A CA 1
ATOM 711 C C . GLY A 1 94 ? -5.078 1.868 -2.023 1 98.81 94 GLY A C 1
ATOM 712 O O . GLY A 1 94 ? -5.883 1.844 -2.955 1 98.81 94 GLY A O 1
ATOM 713 N N . VAL A 1 95 ? -4.23 2.877 -1.795 1 98.62 95 VAL A N 1
ATOM 714 C CA . VAL A 1 95 ? -4.172 3.986 -2.74 1 98.62 95 VAL A CA 1
ATOM 715 C C . VAL A 1 95 ? -2.715 4.348 -3.025 1 98.62 95 VAL A C 1
ATOM 717 O O . VAL A 1 95 ? -1.847 4.172 -2.168 1 98.62 95 VAL A O 1
ATOM 720 N N . PHE A 1 96 ? -2.447 4.727 -4.18 1 98.62 96 PHE A N 1
ATOM 721 C CA . PHE A 1 96 ? -1.178 5.309 -4.598 1 98.62 96 PHE A CA 1
ATOM 722 C C . PHE A 1 96 ? -1.371 6.734 -5.09 1 98.62 96 PHE A C 1
ATOM 724 O O . PHE A 1 96 ? -2.266 7.004 -5.895 1 98.62 96 PHE A O 1
ATOM 731 N N . TYR A 1 97 ? -0.512 7.676 -4.598 1 97.38 97 TYR A N 1
ATOM 732 C CA . TYR A 1 97 ? -0.731 9.055 -5.016 1 97.38 97 TYR A CA 1
ATOM 733 C C . TYR A 1 97 ? 0.583 9.82 -5.07 1 97.38 97 TYR A C 1
ATOM 735 O O . TYR A 1 97 ? 1.589 9.383 -4.508 1 97.38 97 TYR A O 1
ATOM 743 N N . ASN A 1 98 ? 0.549 10.914 -5.758 1 95.88 98 ASN A N 1
ATOM 744 C CA . ASN A 1 98 ? 1.534 11.992 -5.738 1 95.88 98 ASN A CA 1
ATOM 745 C C . ASN A 1 98 ? 0.929 13.297 -5.223 1 95.88 98 ASN A C 1
ATOM 747 O O . ASN A 1 98 ? -0.11 13.734 -5.715 1 95.88 98 ASN A O 1
ATOM 751 N N . ALA A 1 99 ? 1.557 13.828 -4.266 1 92.25 99 ALA A N 1
ATOM 752 C CA . ALA A 1 99 ? 1.132 15.125 -3.758 1 92.25 99 ALA A CA 1
ATOM 753 C C . ALA A 1 99 ? 2.182 16.203 -4.043 1 92.25 99 ALA A C 1
ATOM 755 O O . ALA A 1 99 ? 3.371 15.992 -3.779 1 92.25 99 ALA A O 1
ATOM 756 N N . THR A 1 100 ? 1.775 17.266 -4.625 1 90.75 100 THR A N 1
ATOM 757 C CA . THR A 1 100 ? 2.633 18.422 -4.82 1 90.75 100 THR A CA 1
ATOM 758 C C . THR A 1 100 ? 2.318 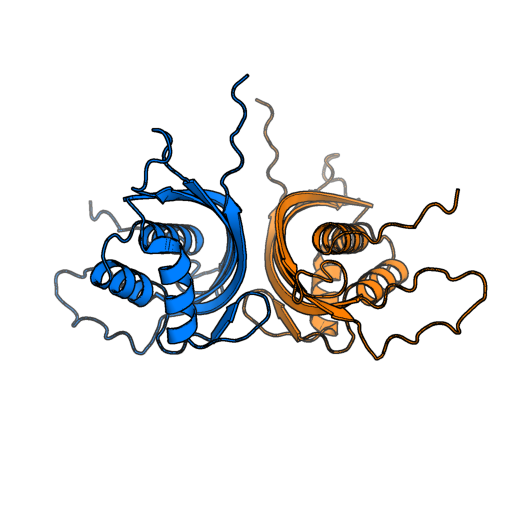19.5 -3.793 1 90.75 100 THR A C 1
ATOM 760 O O . THR A 1 100 ? 1.191 20 -3.73 1 90.75 100 THR A O 1
ATOM 763 N N . ILE A 1 101 ? 3.291 19.812 -3.045 1 86.44 101 ILE A N 1
ATOM 764 C CA . ILE A 1 101 ? 3.152 20.812 -1.998 1 86.44 101 ILE A CA 1
ATOM 765 C C . ILE A 1 101 ? 3.883 22.094 -2.41 1 86.44 101 ILE A C 1
ATOM 767 O O . ILE A 1 101 ? 5.086 22.078 -2.682 1 86.44 101 ILE A O 1
ATOM 771 N N . PHE A 1 102 ? 3.143 23.172 -2.445 1 83.38 102 PHE A N 1
ATOM 772 C CA . PHE A 1 102 ? 3.699 24.453 -2.834 1 83.38 102 PHE A CA 1
ATOM 773 C C . PHE A 1 102 ? 4.074 25.281 -1.606 1 83.38 102 PHE A C 1
ATOM 775 O O . PHE A 1 102 ? 3.248 25.484 -0.712 1 83.38 102 PHE A O 1
ATOM 782 N N . GLU A 1 103 ? 5.312 25.703 -1.627 1 75.56 103 GLU A N 1
ATOM 783 C CA . GLU A 1 103 ? 5.809 26.469 -0.492 1 75.56 103 GLU A CA 1
ATOM 784 C C . GLU A 1 103 ? 5.727 27.969 -0.763 1 75.56 103 GLU A C 1
ATOM 786 O O . GLU A 1 103 ? 5.637 28.391 -1.918 1 75.56 103 GLU A O 1
ATOM 791 N N . ASN A 1 104 ? 5.484 28.75 0.285 1 69 104 ASN A N 1
ATOM 792 C CA . ASN A 1 104 ? 5.445 30.203 0.193 1 69 104 ASN A CA 1
ATOM 793 C C . ASN A 1 104 ? 6.809 30.781 -0.165 1 69 104 ASN A C 1
ATOM 795 O O . ASN A 1 104 ? 6.902 31.906 -0.667 1 69 104 ASN A O 1
ATOM 799 N N . ILE A 1 105 ? 7.785 30.047 0.128 1 60.75 105 ILE A N 1
ATOM 800 C CA . ILE A 1 105 ? 9.086 30.656 -0.107 1 60.75 105 ILE A CA 1
ATOM 801 C C . ILE A 1 105 ? 9.398 30.656 -1.602 1 60.75 105 ILE A C 1
ATOM 803 O O . ILE A 1 105 ? 9.211 29.641 -2.275 1 60.75 105 ILE A O 1
ATOM 807 N N . LYS A 1 106 ? 9.391 31.812 -2.266 1 56.88 106 LYS A N 1
ATOM 808 C CA . LYS A 1 106 ? 9.812 32.031 -3.648 1 56.88 106 LYS A CA 1
ATOM 809 C C . LYS A 1 106 ? 11.336 32.125 -3.748 1 56.88 106 LYS A C 1
ATOM 811 O O . LYS A 1 106 ? 11.969 32.812 -2.928 1 56.88 106 LYS A O 1
ATOM 816 N N . ILE A 1 107 ? 11.969 31.047 -4.145 1 52.78 107 ILE A N 1
ATOM 817 C CA . ILE A 1 107 ? 13.344 31.328 -4.562 1 52.78 107 ILE A CA 1
ATOM 818 C C . ILE A 1 107 ? 13.352 31.859 -5.992 1 52.78 107 ILE A C 1
ATOM 820 O O . ILE A 1 107 ? 13.047 31.125 -6.938 1 52.78 107 ILE A O 1
ATOM 824 N N . ARG A 1 108 ? 14.164 33.031 -6.094 1 53.59 108 ARG A N 1
ATOM 825 C CA . ARG A 1 108 ? 14.328 33.781 -7.332 1 53.59 108 ARG A CA 1
ATOM 826 C C . ARG A 1 108 ? 13.039 33.781 -8.148 1 53.59 108 ARG A C 1
ATOM 828 O O . ARG A 1 108 ? 13.07 33.5 -9.359 1 53.59 108 ARG A O 1
ATOM 835 N N . ASP A 1 109 ? 11.883 33.75 -7.535 1 53.69 109 ASP A N 1
ATOM 836 C CA . ASP A 1 109 ? 10.562 34 -8.102 1 53.69 109 ASP A CA 1
ATOM 837 C C . ASP A 1 109 ? 9.859 32.688 -8.445 1 53.69 109 ASP A C 1
ATOM 839 O O . ASP A 1 109 ? 8.883 32.688 -9.195 1 53.69 109 ASP A O 1
ATOM 843 N N . VAL A 1 110 ? 10.562 31.594 -8.18 1 57.16 110 VAL A N 1
ATOM 844 C CA . VAL A 1 110 ? 9.914 30.312 -8.469 1 57.16 110 VAL A CA 1
ATOM 845 C C . VAL A 1 110 ? 9.508 29.625 -7.164 1 57.16 110 VAL A C 1
ATOM 847 O O . VAL A 1 110 ? 10.305 29.562 -6.223 1 57.16 110 VAL A O 1
ATOM 850 N N . SER A 1 111 ? 8.336 29.469 -6.949 1 60.75 111 SER A N 1
ATOM 851 C CA . SER A 1 111 ? 7.816 28.766 -5.785 1 60.75 111 SER A CA 1
ATOM 852 C C . SER A 1 111 ? 8.461 27.375 -5.645 1 60.75 111 SER A C 1
ATOM 854 O O . SER A 1 111 ? 8.594 26.656 -6.625 1 60.75 111 SER A O 1
ATOM 856 N N . VAL A 1 112 ? 9.062 27.234 -4.562 1 74.94 112 VAL A N 1
ATOM 857 C CA . VAL A 1 112 ? 9.664 25.938 -4.273 1 74.94 112 VAL A CA 1
ATOM 858 C C . VAL A 1 112 ? 8.57 24.906 -3.98 1 74.94 112 VAL A C 1
ATOM 860 O O . VAL A 1 112 ? 7.641 25.188 -3.217 1 74.94 112 VAL A O 1
ATOM 863 N N . SER A 1 113 ? 8.43 23.938 -4.902 1 81.88 113 SER A N 1
ATOM 864 C CA . SER A 1 113 ? 7.449 22.875 -4.68 1 81.88 113 SER A CA 1
ATOM 865 C C . SER A 1 113 ? 8.133 21.547 -4.328 1 81.88 113 SER A C 1
ATOM 867 O O . SER A 1 113 ? 9.266 21.297 -4.75 1 81.88 113 SER A O 1
ATOM 869 N N . ARG A 1 114 ? 7.516 20.922 -3.396 1 85.94 114 ARG A N 1
ATOM 870 C CA . ARG A 1 114 ? 7.934 19.578 -3.01 1 85.94 114 ARG A CA 1
ATOM 871 C C . ARG A 1 114 ? 6.91 18.531 -3.445 1 85.94 114 ARG A C 1
ATOM 873 O O . ARG A 1 114 ? 5.715 18.828 -3.529 1 85.94 114 ARG A O 1
ATOM 880 N N . GLN A 1 115 ? 7.43 17.406 -3.742 1 90.19 115 GLN A N 1
ATOM 881 C CA . GLN A 1 115 ? 6.555 16.312 -4.156 1 90.19 115 GLN A CA 1
ATOM 882 C C . GLN A 1 115 ? 6.652 15.125 -3.197 1 90.19 115 GLN A C 1
ATOM 884 O O . GLN A 1 115 ? 7.75 14.734 -2.797 1 90.19 115 GLN A O 1
ATOM 889 N N . VAL A 1 116 ? 5.516 14.664 -2.809 1 92.44 116 VAL A N 1
ATOM 890 C CA . VAL A 1 116 ? 5.406 13.453 -2.01 1 92.44 116 VAL A CA 1
ATOM 891 C C . VAL A 1 116 ? 4.816 12.328 -2.855 1 92.44 116 VAL A C 1
ATOM 893 O O . VAL A 1 116 ? 3.781 12.508 -3.502 1 92.44 116 VAL A O 1
ATOM 896 N N . THR A 1 117 ? 5.496 11.227 -2.971 1 95.94 117 THR A N 1
ATOM 897 C CA . THR A 1 117 ? 4.973 9.992 -3.557 1 95.94 117 THR A CA 1
ATOM 898 C C . THR A 1 117 ? 4.688 8.961 -2.473 1 95.94 117 THR A C 1
ATOM 900 O O . THR A 1 117 ? 5.531 8.711 -1.609 1 95.94 117 THR A O 1
ATOM 903 N N . ALA A 1 118 ? 3.463 8.375 -2.537 1 97.31 118 ALA A N 1
ATOM 904 C CA . ALA A 1 118 ? 3.125 7.5 -1.418 1 97.31 118 ALA A CA 1
ATOM 905 C C . ALA A 1 118 ? 2.232 6.348 -1.87 1 97.31 118 ALA A C 1
ATOM 907 O O . ALA A 1 118 ? 1.404 6.512 -2.77 1 97.31 118 ALA A O 1
ATOM 908 N N . SER A 1 119 ? 2.484 5.219 -1.358 1 98.62 119 SER A N 1
ATOM 909 C CA . SER A 1 119 ? 1.584 4.07 -1.337 1 98.62 119 SER A CA 1
ATOM 910 C C . SER A 1 119 ? 0.989 3.859 0.051 1 98.62 119 SER A C 1
ATOM 912 O O . SER A 1 119 ? 1.723 3.678 1.025 1 98.62 119 SER A O 1
ATOM 914 N N . VAL A 1 120 ? -0.329 3.873 0.179 1 98.69 120 VAL A N 1
ATOM 915 C CA . VAL A 1 120 ? -0.983 3.807 1.482 1 98.69 120 VAL A CA 1
ATOM 916 C C . VAL A 1 120 ? -2.006 2.672 1.489 1 98.69 120 VAL A C 1
ATOM 918 O O . VAL A 1 120 ? -2.895 2.625 0.636 1 98.69 120 VAL A O 1
ATOM 921 N N . ASN A 1 121 ? -1.853 1.708 2.375 1 98.88 121 ASN A N 1
ATOM 922 C CA . ASN A 1 121 ? -2.844 0.683 2.684 1 98.88 121 ASN A CA 1
ATOM 923 C C . ASN A 1 121 ? -3.473 0.906 4.059 1 98.88 121 ASN A C 1
ATOM 925 O O . ASN A 1 121 ? -2.762 1.021 5.059 1 98.88 121 ASN A O 1
ATOM 929 N N . VAL A 1 122 ? -4.805 0.952 4.102 1 98.88 122 VAL A N 1
ATOM 930 C CA . VAL A 1 122 ? -5.469 1.218 5.375 1 98.88 122 VAL A CA 1
ATOM 931 C C . VAL A 1 122 ? -6.535 0.155 5.637 1 98.88 122 VAL A C 1
ATOM 933 O O . VAL A 1 122 ? -7.039 -0.467 4.699 1 98.88 122 VAL A O 1
ATOM 936 N N . VAL A 1 123 ? -6.789 -0.083 6.887 1 98.69 123 VAL A N 1
ATOM 937 C CA . VAL A 1 123 ? -7.953 -0.832 7.352 1 98.69 123 VAL A CA 1
ATOM 938 C C . VAL A 1 123 ? -8.938 0.115 8.031 1 98.69 123 VAL A C 1
ATOM 940 O O . VAL A 1 123 ? -8.586 0.797 9 1 98.69 123 VAL A O 1
ATOM 943 N N . ILE A 1 124 ? -10.125 0.177 7.527 1 98.12 124 ILE A N 1
ATOM 944 C CA . ILE A 1 124 ? -11.156 1.097 7.984 1 98.12 124 ILE A CA 1
ATOM 945 C C . ILE A 1 124 ? -12.25 0.322 8.727 1 98.12 124 ILE A C 1
ATOM 947 O O . ILE A 1 124 ? -12.672 -0.748 8.281 1 98.12 124 ILE A O 1
ATOM 951 N N . ALA A 1 125 ? -12.664 0.773 9.82 1 96.69 125 ALA A N 1
ATOM 952 C CA . ALA A 1 125 ? -13.789 0.219 10.578 1 96.69 125 ALA A CA 1
ATOM 953 C C . ALA A 1 125 ? -14.5 1.305 11.375 1 96.69 125 ALA A C 1
ATOM 955 O O . ALA A 1 125 ? -13.984 2.414 11.531 1 96.69 125 ALA A O 1
ATOM 956 N N . GLN A 1 126 ? -15.656 0.912 11.812 1 92.38 126 GLN A N 1
ATOM 957 C CA . GLN A 1 126 ? -16.344 1.811 12.742 1 92.38 126 GLN A CA 1
ATOM 958 C C . GLN A 1 126 ? -15.609 1.882 14.078 1 92.38 126 GLN A C 1
ATOM 960 O O . GLN A 1 126 ? -15.352 0.854 14.711 1 92.38 126 GLN A O 1
ATOM 965 N N . ASP A 1 127 ? -15.273 3.064 14.422 1 90.69 127 ASP A N 1
ATOM 966 C CA . ASP A 1 127 ? -14.562 3.262 15.688 1 90.69 127 ASP A CA 1
ATOM 967 C C . ASP A 1 127 ? -15.539 3.375 16.859 1 90.69 127 ASP A C 1
ATOM 969 O O . ASP A 1 127 ? -16.328 4.32 16.922 1 90.69 127 ASP A O 1
ATOM 973 N N . PRO A 1 128 ? -15.477 2.467 17.766 1 84.88 128 PRO A N 1
ATOM 974 C CA . PRO A 1 128 ? -16.438 2.486 18.875 1 84.88 128 PRO A CA 1
ATOM 975 C C . PRO A 1 128 ? -16.234 3.686 19.797 1 84.88 128 PRO A C 1
ATOM 977 O O . PRO A 1 128 ? -17.141 4.035 20.562 1 84.88 128 PRO A O 1
ATOM 980 N N . ASP A 1 129 ? -15.094 4.242 19.828 1 83.12 129 ASP A N 1
ATOM 981 C CA . ASP A 1 129 ? -14.789 5.336 20.75 1 83.12 129 ASP A CA 1
ATOM 982 C C . ASP A 1 129 ? -15.32 6.664 20.219 1 83.12 129 ASP A C 1
ATOM 984 O O . ASP A 1 129 ? -15.289 7.676 20.906 1 83.12 129 ASP A O 1
ATOM 988 N N . VAL A 1 130 ? -15.703 6.633 19 1 75 130 VAL A N 1
ATOM 989 C CA . VAL A 1 130 ? -16.297 7.855 18.469 1 75 130 VAL A CA 1
ATOM 990 C C . VAL A 1 130 ? -17.75 7.953 18.906 1 75 130 VAL A C 1
ATOM 992 O O . VAL A 1 130 ? -18.562 7.078 18.594 1 75 130 VAL A O 1
ATOM 995 N N . PRO A 1 131 ? -17.984 8.883 19.844 1 70 131 PRO A N 1
ATOM 996 C CA . PRO A 1 131 ? -19.328 8.992 20.391 1 70 131 PRO A CA 1
ATOM 997 C C . PRO A 1 131 ? -20.391 9.227 19.297 1 70 131 PRO A C 1
ATOM 999 O O . PRO A 1 131 ? -20.188 10.039 18.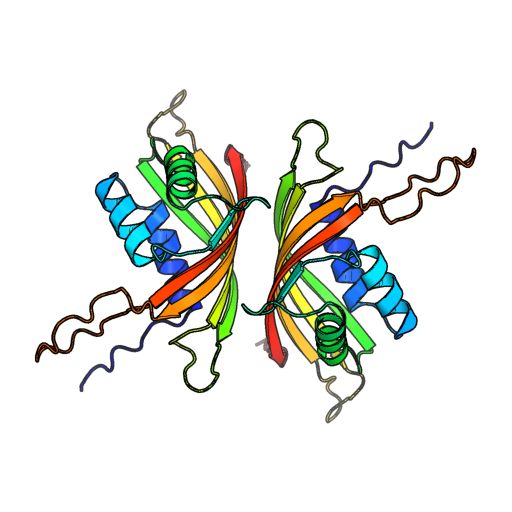406 1 70 131 PRO A O 1
ATOM 1002 N N . LYS A 1 132 ? -21.312 8.273 19.266 1 66.81 132 LYS A N 1
ATOM 1003 C CA . LYS A 1 132 ? -22.453 8.492 18.375 1 66.81 132 LYS A CA 1
ATOM 1004 C C . LYS A 1 132 ? -23.297 9.688 18.844 1 66.81 132 LYS A C 1
ATOM 1006 O O . LYS A 1 132 ? -23.562 9.836 20.031 1 66.81 132 LYS A O 1
ATOM 1011 N N . PRO A 1 133 ? -23.234 10.695 17.953 1 62.16 133 PRO A N 1
ATOM 1012 C CA . PRO A 1 133 ? -24.094 11.797 18.406 1 62.16 133 PRO A CA 1
ATOM 1013 C C . PRO A 1 133 ? -25.484 11.336 18.828 1 62.16 133 PRO A C 1
ATOM 1015 O O . PRO A 1 133 ? -25.953 10.281 18.391 1 62.16 133 PRO A O 1
ATOM 1018 N N . PRO A 1 134 ? -25.969 11.906 19.844 1 60.69 134 PRO A N 1
ATOM 1019 C CA . PRO A 1 134 ? -27.344 11.57 20.25 1 60.69 134 PRO A CA 1
ATOM 1020 C C . PRO A 1 134 ? -28.312 11.57 19.094 1 60.69 134 PRO A C 1
ATOM 1022 O O . PRO A 1 134 ? -28.094 12.266 18.094 1 60.69 134 PRO A O 1
ATOM 1025 N N . PRO A 1 135 ? -29.078 10.438 19 1 53.5 135 PRO A N 1
ATOM 1026 C CA . PRO A 1 135 ? -30.062 10.391 17.938 1 53.5 135 PRO A CA 1
ATOM 1027 C C . PRO A 1 135 ? -30.734 11.742 17.688 1 53.5 135 PRO A C 1
ATOM 1029 O O . PRO A 1 135 ? -31.234 12.359 18.641 1 53.5 135 PRO A O 1
ATOM 1032 N N . SER A 1 136 ? -30.125 12.648 17.172 1 53.88 136 SER A N 1
ATOM 1033 C CA . SER A 1 136 ? -30.875 13.859 16.859 1 53.88 136 SER A CA 1
ATOM 1034 C C . SER A 1 136 ? -31.844 13.625 15.703 1 53.88 136 SER A C 1
ATOM 1036 O O . SER A 1 136 ? -31.625 12.75 14.867 1 53.88 136 SER A O 1
ATOM 1038 N N . PRO A 1 137 ? -33.094 14.156 15.906 1 51.66 137 PRO A N 1
ATOM 1039 C CA . PRO A 1 137 ? -34.125 14.039 14.852 1 51.66 137 PRO A CA 1
ATOM 1040 C C . PRO A 1 137 ? -33.562 14.344 13.461 1 51.66 137 PRO A C 1
ATOM 1042 O O . PRO A 1 137 ? -34.188 14.055 12.453 1 51.66 137 PRO A O 1
ATOM 1045 N N . PHE A 1 138 ? -32.688 15.289 13.359 1 49.41 138 PHE A N 1
ATOM 1046 C CA . PHE A 1 138 ? -32.062 15.555 12.07 1 49.41 138 PHE A CA 1
ATOM 1047 C C . PHE A 1 138 ? -30.922 14.57 11.805 1 49.41 138 PHE A C 1
ATOM 1049 O O . PHE A 1 138 ? -29.938 14.531 12.539 1 49.41 138 PHE A O 1
ATOM 1056 N N . ARG A 1 139 ? -31.172 13.359 11.602 1 47.72 139 ARG A N 1
ATOM 1057 C CA . ARG A 1 139 ? -30.359 12.156 11.461 1 47.72 139 ARG A CA 1
ATOM 1058 C C . ARG A 1 139 ? -29.062 12.453 10.719 1 47.72 139 ARG A C 1
ATOM 1060 O O . ARG A 1 139 ? -29.016 12.422 9.492 1 47.72 139 ARG A O 1
ATOM 1067 N N . GLY A 1 140 ? -28.375 13.508 11.141 1 52.59 140 GLY A N 1
ATOM 1068 C CA . GLY A 1 140 ? -27.156 13.648 10.344 1 52.59 140 GLY A CA 1
ATOM 1069 C C . GLY A 1 140 ? -26.312 12.391 10.344 1 52.59 140 GLY A C 1
ATOM 1070 O O . GLY A 1 140 ? -26.391 11.578 11.266 1 52.59 140 GLY A O 1
ATOM 1071 N N . PHE A 1 141 ? -26.062 11.797 9.211 1 60.09 141 PHE A N 1
ATOM 1072 C CA . PHE A 1 141 ? -25.359 10.531 8.992 1 60.09 141 PHE A CA 1
ATOM 1073 C C . PHE A 1 141 ? -24 10.539 9.68 1 60.09 141 PHE A C 1
ATOM 1075 O O . PHE A 1 141 ? -23.203 11.469 9.5 1 60.09 141 PHE A O 1
ATOM 1082 N N . PHE A 1 142 ? -23.953 10.141 10.922 1 74.75 142 PHE A N 1
ATOM 1083 C CA . PHE A 1 142 ? -22.688 9.984 11.641 1 74.75 142 PHE A CA 1
ATOM 1084 C C . PHE A 1 142 ? -21.797 8.961 10.945 1 74.75 142 PHE A C 1
ATOM 1086 O O . PHE A 1 142 ? -22.219 7.844 10.656 1 74.75 142 PHE A O 1
ATOM 1093 N N . ASP A 1 143 ? -20.672 9.477 10.453 1 84.75 143 ASP A N 1
ATOM 1094 C CA . ASP A 1 143 ? -19.672 8.57 9.898 1 84.75 143 ASP A CA 1
ATOM 1095 C C . ASP A 1 143 ? -18.609 8.219 10.93 1 84.75 143 ASP A C 1
ATOM 1097 O O . ASP A 1 143 ? -17.703 9.023 11.195 1 84.75 143 ASP A O 1
ATOM 1101 N N . GLY A 1 144 ? -18.766 7.105 11.578 1 90.81 144 GLY A N 1
ATOM 1102 C CA . GLY A 1 144 ? -17.859 6.664 12.625 1 90.81 144 GLY A CA 1
ATOM 1103 C C . GLY A 1 144 ? -16.641 5.93 12.086 1 90.81 144 GLY A C 1
ATOM 1104 O O . GLY A 1 144 ? -15.867 5.359 12.852 1 90.81 144 GLY A O 1
ATOM 1105 N N . ARG A 1 145 ? -16.484 5.992 10.812 1 94.81 145 ARG A N 1
ATOM 1106 C CA . ARG A 1 145 ? -15.367 5.285 10.211 1 94.81 145 ARG A CA 1
ATOM 1107 C C . ARG A 1 145 ? -14.039 5.953 10.57 1 94.81 145 ARG A C 1
ATOM 1109 O O . ARG A 1 145 ? -13.93 7.18 10.547 1 94.81 145 ARG A O 1
ATOM 1116 N N . ARG A 1 146 ? -13.102 5.109 10.906 1 97.12 146 ARG A N 1
ATOM 1117 C CA . ARG A 1 146 ? -11.719 5.535 11.109 1 97.12 146 ARG A CA 1
ATOM 1118 C C . ARG A 1 146 ? -10.742 4.488 10.594 1 97.12 146 ARG A C 1
ATOM 1120 O O . ARG A 1 146 ? -11.086 3.311 10.477 1 97.12 146 ARG A O 1
ATOM 1127 N N . VAL A 1 147 ? -9.617 4.926 10.258 1 98.19 147 VAL A N 1
ATOM 1128 C CA . VAL A 1 147 ? -8.523 4.008 9.953 1 98.19 147 VAL A CA 1
ATOM 1129 C C . VAL A 1 147 ? -8.016 3.369 11.242 1 98.19 147 VAL A C 1
ATOM 1131 O O . VAL A 1 147 ? -7.578 4.07 12.164 1 98.19 147 VAL A O 1
ATOM 1134 N N . MET A 1 148 ? -8.094 2.047 11.258 1 97.81 148 MET A N 1
ATOM 1135 C CA . MET A 1 148 ? -7.625 1.308 12.43 1 97.81 148 MET A CA 1
ATOM 1136 C C . MET A 1 148 ? -6.18 0.863 12.25 1 97.81 148 MET A C 1
ATOM 1138 O O . MET A 1 148 ? -5.484 0.59 13.227 1 97.81 148 MET A O 1
ATOM 1142 N N . ALA A 1 149 ? -5.75 0.685 11.055 1 98.5 149 ALA A N 1
ATOM 1143 C CA . ALA A 1 149 ? -4.375 0.352 10.695 1 98.5 149 ALA A CA 1
ATOM 1144 C C . ALA A 1 149 ? -3.949 1.077 9.422 1 98.5 149 ALA A C 1
ATOM 1146 O O . ALA A 1 149 ? -4.711 1.142 8.453 1 98.5 149 ALA A O 1
ATOM 1147 N N . LEU A 1 150 ? -2.834 1.666 9.477 1 98.69 150 LEU A N 1
ATOM 1148 C CA . LEU A 1 150 ? -2.256 2.391 8.352 1 98.69 150 LEU A CA 1
ATOM 1149 C C . LEU A 1 150 ? -0.846 1.895 8.047 1 98.69 150 LEU A C 1
ATOM 1151 O O . LEU A 1 150 ? -0.009 1.807 8.953 1 98.69 150 LEU A O 1
ATOM 1155 N N . ASN A 1 151 ? -0.599 1.449 6.852 1 98.75 151 ASN A N 1
ATOM 1156 C CA . ASN A 1 151 ? 0.72 1.114 6.324 1 98.75 151 ASN A CA 1
ATOM 1157 C C . ASN A 1 151 ? 1.091 1.998 5.137 1 98.75 151 ASN A C 1
ATOM 1159 O O . ASN A 1 151 ? 0.465 1.918 4.078 1 98.75 151 ASN A O 1
ATOM 1163 N N . GLN A 1 152 ? 2.041 2.807 5.332 1 98.31 152 GLN A N 1
ATOM 1164 C CA . GLN A 1 152 ? 2.395 3.789 4.312 1 98.31 152 GLN A CA 1
ATOM 1165 C C . GLN A 1 152 ? 3.875 3.703 3.955 1 98.31 152 GLN A C 1
ATOM 1167 O O . GLN A 1 152 ? 4.723 3.559 4.836 1 98.31 152 GLN A O 1
ATOM 1172 N N . VAL A 1 153 ? 4.172 3.621 2.719 1 98.38 153 VAL A N 1
ATOM 1173 C CA . VAL A 1 153 ? 5.504 3.861 2.174 1 98.38 153 VAL A CA 1
ATOM 1174 C C . VAL A 1 153 ? 5.523 5.188 1.418 1 98.38 153 VAL A C 1
ATOM 1176 O O . VAL A 1 153 ? 4.688 5.422 0.541 1 98.38 153 VAL A O 1
ATOM 1179 N N . SER A 1 154 ? 6.363 6.047 1.803 1 96.25 154 SER A N 1
ATOM 1180 C CA . SER A 1 154 ? 6.352 7.387 1.222 1 96.25 154 SER A CA 1
ATOM 1181 C C . SER A 1 154 ? 7.762 7.961 1.13 1 96.25 154 SER A C 1
ATOM 1183 O O . SER A 1 154 ? 8.625 7.629 1.941 1 96.25 154 SER A O 1
ATOM 1185 N N . THR A 1 155 ? 7.984 8.727 0.138 1 93.81 155 THR A N 1
ATOM 1186 C CA . THR A 1 155 ? 9.195 9.516 -0.01 1 93.81 155 THR A CA 1
ATOM 1187 C C . THR A 1 155 ? 8.859 10.945 -0.426 1 93.81 155 THR A C 1
ATOM 1189 O O . THR A 1 155 ? 7.766 11.219 -0.921 1 93.81 155 THR A O 1
ATOM 1192 N N . GLN A 1 156 ? 9.789 11.766 -0.114 1 88.62 156 GLN A N 1
ATOM 1193 C CA . GLN A 1 156 ? 9.633 13.172 -0.467 1 88.62 156 GLN A CA 1
ATOM 1194 C C . GLN A 1 156 ? 10.891 13.703 -1.154 1 88.62 156 GLN A C 1
ATOM 1196 O O . GLN A 1 156 ? 12 13.281 -0.838 1 88.62 156 GLN A O 1
ATOM 1201 N N . GLY A 1 157 ? 10.648 14.539 -2.164 1 83.69 157 GLY A N 1
ATOM 1202 C CA . GLY A 1 157 ? 11.734 15.203 -2.863 1 83.69 157 GLY A CA 1
ATOM 1203 C C . GLY A 1 157 ? 11.281 16.406 -3.662 1 83.69 157 GLY A C 1
ATOM 1204 O O . GLY A 1 157 ? 10.102 16.781 -3.623 1 83.69 157 GLY A O 1
ATOM 1205 N N . PRO A 1 158 ? 12.359 17.141 -4.148 1 76.38 158 PRO A N 1
ATOM 1206 C CA . PRO A 1 158 ? 11.977 18.266 -5 1 76.38 158 PRO A CA 1
ATOM 1207 C C . PRO A 1 158 ? 11.086 17.859 -6.164 1 76.38 158 PRO A C 1
ATOM 1209 O O . PRO A 1 158 ? 11.211 16.734 -6.676 1 76.38 158 PRO A O 1
ATOM 1212 N N . ALA A 1 159 ? 10.086 18.688 -6.398 1 68.94 159 ALA A N 1
ATOM 1213 C CA . ALA A 1 159 ? 9.195 18.359 -7.516 1 68.94 159 ALA A CA 1
ATOM 1214 C C . ALA A 1 159 ? 9.953 18.406 -8.844 1 68.94 159 ALA A C 1
ATOM 1216 O O . ALA A 1 159 ? 10.844 19.234 -9.031 1 68.94 159 ALA A O 1
ATOM 1217 N N . THR A 1 160 ? 10.188 17.312 -9.477 1 56.09 160 THR A N 1
ATOM 1218 C CA . THR A 1 160 ? 10.891 17.312 -10.75 1 56.09 160 THR A CA 1
ATOM 1219 C C . THR A 1 160 ? 10.172 18.188 -11.766 1 56.09 160 THR A C 1
ATOM 1221 O O . THR A 1 160 ? 8.953 18.094 -11.922 1 56.09 160 THR A O 1
ATOM 1224 N N . SER A 1 161 ? 10.727 19.391 -12.117 1 46.19 161 SER A N 1
ATOM 1225 C CA . SER A 1 161 ? 10.258 20.312 -13.148 1 46.19 161 SER A CA 1
ATOM 1226 C C . SER A 1 161 ? 9.852 19.562 -14.414 1 46.19 161 SER A C 1
ATOM 1228 O O . SER A 1 161 ? 10.625 18.75 -14.938 1 46.19 161 SER A O 1
ATOM 1230 N N . SER A 1 162 ? 8.695 19.125 -14.594 1 39.03 162 SER A N 1
ATOM 1231 C CA . SER A 1 162 ? 8.406 18.844 -15.992 1 39.03 162 SER A CA 1
ATOM 1232 C C . SER A 1 162 ? 8.977 19.938 -16.906 1 39.03 162 SER A C 1
ATOM 1234 O O . SER A 1 162 ? 8.695 21.109 -16.719 1 39.03 162 SER A O 1
ATOM 1236 N N . ASN A 1 163 ? 10.203 19.75 -17.359 1 34.31 163 ASN A N 1
ATOM 1237 C CA . ASN A 1 163 ? 10.617 20.609 -18.469 1 34.31 163 ASN A CA 1
ATOM 1238 C C . ASN A 1 163 ? 9.5 20.781 -19.5 1 34.31 163 ASN A C 1
ATOM 1240 O O . ASN A 1 163 ? 9.109 19.812 -20.172 1 34.31 163 ASN A O 1
ATOM 1244 N N . THR A 1 164 ? 8.594 21.609 -19.344 1 26.33 164 THR A N 1
ATOM 1245 C CA . THR A 1 164 ? 7.977 22.188 -20.531 1 26.33 164 THR A CA 1
ATOM 1246 C C . THR A 1 164 ? 9.039 22.703 -21.5 1 26.33 164 THR A C 1
ATOM 1248 O O . THR A 1 164 ? 9.734 23.672 -21.219 1 26.33 164 THR A O 1
ATOM 1251 N N . ALA A 1 165 ? 9.797 21.828 -22.234 1 24.42 165 ALA A N 1
ATOM 1252 C CA . ALA A 1 165 ? 10.258 22.328 -23.531 1 24.42 165 ALA A CA 1
ATOM 1253 C C . ALA A 1 165 ? 9.078 22.594 -24.469 1 24.42 165 ALA A C 1
ATOM 1255 O O . ALA A 1 165 ? 8.086 21.859 -24.453 1 24.42 165 ALA A O 1
ATOM 1256 N N . MET B 1 1 ? 36.531 -5.312 -18.906 1 31.03 1 MET B N 1
ATOM 1257 C CA . MET B 1 1 ? 35.656 -4.375 -18.203 1 31.03 1 MET B CA 1
ATOM 1258 C C . MET B 1 1 ? 34.688 -5.113 -17.297 1 31.03 1 MET B C 1
ATOM 1260 O O . MET B 1 1 ? 33.969 -6.004 -17.734 1 31.03 1 MET B O 1
ATOM 1264 N N . SER B 1 2 ? 34.969 -5.355 -16.016 1 35.19 2 SER B N 1
ATOM 1265 C CA . SER B 1 2 ? 34.125 -6.09 -15.078 1 35.19 2 SER B CA 1
ATOM 1266 C C . SER B 1 2 ? 32.719 -5.492 -15.008 1 35.19 2 SER B C 1
ATOM 1268 O O . SER B 1 2 ? 32.562 -4.297 -14.742 1 35.19 2 SER B O 1
ATOM 1270 N N . THR B 1 3 ? 31.875 -5.844 -15.797 1 41.41 3 THR B N 1
ATOM 1271 C CA . THR B 1 3 ? 30.484 -5.371 -15.789 1 41.41 3 THR B CA 1
ATOM 1272 C C . THR B 1 3 ? 29.922 -5.398 -14.375 1 41.41 3 THR B C 1
ATOM 1274 O O . THR B 1 3 ? 29.734 -6.473 -13.789 1 41.41 3 THR B O 1
ATOM 1277 N N . ALA B 1 4 ? 30.281 -4.484 -13.555 1 46.97 4 ALA B N 1
ATOM 1278 C CA . ALA B 1 4 ? 29.75 -4.375 -12.203 1 46.97 4 ALA B CA 1
ATOM 1279 C C . ALA B 1 4 ? 28.25 -4.621 -12.188 1 46.97 4 ALA B C 1
ATOM 1281 O O . ALA B 1 4 ? 27.484 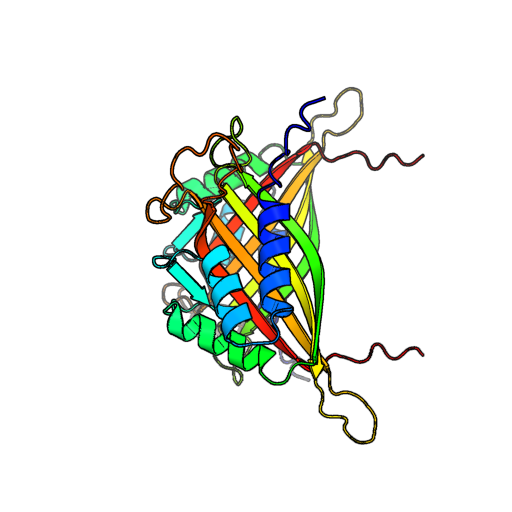-3.947 -12.891 1 46.97 4 ALA B O 1
ATOM 1282 N N . ILE B 1 5 ? 27.828 -5.93 -12.023 1 54.94 5 ILE B N 1
ATOM 1283 C CA . ILE B 1 5 ? 26.406 -6.27 -11.938 1 54.94 5 ILE B CA 1
ATOM 1284 C C . ILE B 1 5 ? 25.703 -5.297 -11 1 54.94 5 ILE B C 1
ATOM 1286 O O . ILE B 1 5 ? 26.078 -5.168 -9.828 1 54.94 5 ILE B O 1
ATOM 1290 N N . VAL B 1 6 ? 25.125 -4.188 -11.453 1 65.75 6 VAL B N 1
ATOM 1291 C CA . VAL B 1 6 ? 24.375 -3.213 -10.664 1 65.75 6 VAL B CA 1
ATOM 1292 C C . VAL B 1 6 ? 23.109 -3.857 -10.109 1 65.75 6 VAL B C 1
ATOM 1294 O O . VAL B 1 6 ? 22.297 -4.402 -10.859 1 65.75 6 VAL B O 1
ATOM 1297 N N . LEU B 1 7 ? 23.031 -4.191 -8.812 1 81.88 7 LEU B N 1
ATOM 1298 C CA . LEU B 1 7 ? 21.844 -4.711 -8.148 1 81.88 7 LEU B CA 1
ATOM 1299 C C . LEU B 1 7 ? 20.625 -3.846 -8.453 1 81.88 7 LEU B C 1
ATOM 1301 O O . LEU B 1 7 ? 20.734 -2.617 -8.5 1 81.88 7 LEU B O 1
ATOM 1305 N N . PRO B 1 8 ? 19.562 -4.559 -8.891 1 90.69 8 PRO B N 1
ATOM 1306 C CA . PRO B 1 8 ? 18.328 -3.789 -9.078 1 90.69 8 PRO B CA 1
ATOM 1307 C C . PRO B 1 8 ? 17.953 -2.963 -7.848 1 90.69 8 PRO B C 1
ATOM 1309 O O . PRO B 1 8 ? 18.297 -3.334 -6.723 1 90.69 8 PRO B O 1
ATOM 1312 N N . THR B 1 9 ? 17.344 -1.814 -8.023 1 94 9 THR B N 1
ATOM 1313 C CA . THR B 1 9 ? 16.766 -1.063 -6.91 1 94 9 THR B CA 1
ATOM 1314 C C . THR B 1 9 ? 15.734 -1.902 -6.172 1 94 9 THR B C 1
ATOM 1316 O O . THR B 1 9 ? 15.297 -2.938 -6.676 1 94 9 THR B O 1
ATOM 1319 N N . LEU B 1 10 ? 15.375 -1.498 -5.027 1 97 10 LEU B N 1
ATOM 1320 C CA . LEU B 1 10 ? 14.336 -2.203 -4.281 1 97 10 LEU B CA 1
ATOM 1321 C C . LEU B 1 10 ? 13.047 -2.275 -5.086 1 97 10 LEU B C 1
ATOM 1323 O O . LEU B 1 10 ? 12.352 -3.295 -5.066 1 97 10 LEU B O 1
ATOM 1327 N N . THR B 1 11 ? 12.727 -1.212 -5.797 1 97.56 11 THR B N 1
ATOM 1328 C CA . THR B 1 11 ? 11.523 -1.157 -6.625 1 97.56 11 THR B CA 1
ATOM 1329 C C . THR B 1 11 ? 11.609 -2.168 -7.766 1 97.56 11 THR B C 1
ATOM 1331 O O . THR B 1 11 ? 10.695 -2.965 -7.965 1 97.56 11 THR B O 1
ATOM 1334 N N . GLU B 1 12 ? 12.68 -2.119 -8.516 1 96.44 12 GLU B N 1
ATOM 1335 C CA . GLU B 1 12 ? 12.867 -3.051 -9.625 1 96.44 12 GLU B CA 1
ATOM 1336 C C . GLU B 1 12 ? 12.805 -4.5 -9.148 1 96.44 12 GLU B C 1
ATOM 1338 O O . GLU B 1 12 ? 12.18 -5.344 -9.789 1 96.44 12 GLU B O 1
ATOM 1343 N N . TRP B 1 13 ? 13.516 -4.746 -8.086 1 96.69 13 TRP B N 1
ATO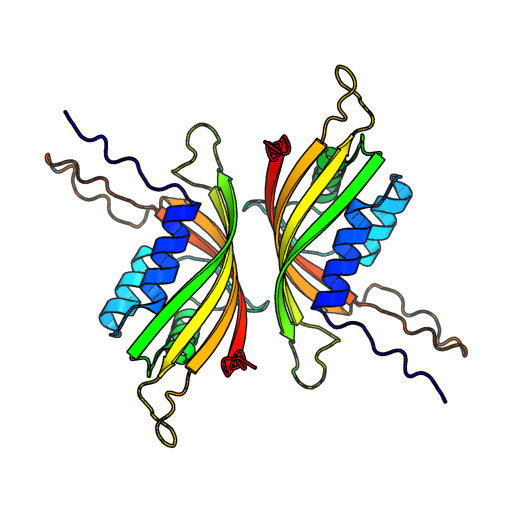M 1344 C CA . TRP B 1 13 ? 13.523 -6.07 -7.48 1 96.69 13 TRP B CA 1
ATOM 1345 C C . TRP B 1 13 ? 12.102 -6.527 -7.16 1 96.69 13 TRP B C 1
ATOM 1347 O O . TRP B 1 13 ? 11.719 -7.652 -7.488 1 96.69 13 TRP B O 1
ATOM 1357 N N . THR B 1 14 ? 11.32 -5.723 -6.535 1 98.06 14 THR B N 1
ATOM 1358 C CA . THR B 1 14 ? 9.945 -6.039 -6.137 1 98.06 14 THR B CA 1
ATOM 1359 C C . THR B 1 14 ? 9.078 -6.309 -7.359 1 98.06 14 THR B C 1
ATOM 1361 O O . THR B 1 14 ? 8.359 -7.309 -7.406 1 98.06 14 THR B O 1
ATOM 1364 N N . GLU B 1 15 ? 9.117 -5.406 -8.352 1 98 15 GLU B N 1
ATOM 1365 C CA . GLU B 1 15 ? 8.305 -5.551 -9.555 1 98 15 GLU B CA 1
ATOM 1366 C C . GLU B 1 15 ? 8.648 -6.84 -10.305 1 98 15 GLU B C 1
ATOM 1368 O O . GLU B 1 15 ? 7.758 -7.531 -10.797 1 98 15 GLU B O 1
ATOM 1373 N N . GLN B 1 16 ? 9.922 -7.098 -10.367 1 96.25 16 GLN B N 1
ATOM 1374 C CA . GLN B 1 16 ? 10.359 -8.32 -11.031 1 96.25 16 GLN B CA 1
ATOM 1375 C C . GLN B 1 16 ? 9.805 -9.555 -10.328 1 96.25 16 GLN B C 1
ATOM 1377 O O . GLN B 1 16 ? 9.32 -10.484 -10.984 1 96.25 16 GLN B O 1
ATOM 1382 N N . HIS B 1 17 ? 9.906 -9.594 -9.062 1 96.56 17 HIS B N 1
ATOM 1383 C CA . HIS B 1 17 ? 9.461 -10.766 -8.312 1 96.56 17 HIS B CA 1
ATOM 1384 C C . HIS B 1 17 ? 7.949 -10.922 -8.383 1 96.56 17 HIS B C 1
ATOM 1386 O O . HIS B 1 17 ? 7.441 -12.039 -8.531 1 96.56 17 HIS B O 1
ATOM 1392 N N . ILE B 1 18 ? 7.176 -9.836 -8.273 1 95.94 18 ILE B N 1
ATOM 1393 C CA . ILE B 1 18 ? 5.727 -9.898 -8.43 1 95.94 18 ILE B CA 1
ATOM 1394 C C . ILE B 1 18 ? 5.379 -10.445 -9.812 1 95.94 18 ILE B C 1
ATOM 1396 O O . ILE B 1 18 ? 4.523 -11.32 -9.945 1 95.94 18 ILE B O 1
ATOM 1400 N N . THR B 1 19 ? 6.051 -9.922 -10.82 1 95.12 19 THR B N 1
ATOM 1401 C CA . THR B 1 19 ? 5.82 -10.391 -12.188 1 95.12 19 THR B CA 1
ATOM 1402 C C . THR B 1 19 ? 6.098 -11.891 -12.297 1 95.12 19 THR B C 1
ATOM 1404 O O . THR B 1 19 ? 5.328 -12.617 -12.922 1 95.12 19 THR B O 1
ATOM 1407 N N . SER B 1 20 ? 7.176 -12.312 -11.68 1 93.25 20 SER B N 1
ATOM 1408 C CA . SER B 1 20 ? 7.535 -13.727 -11.719 1 93.25 20 SER B CA 1
ATOM 1409 C C . SER B 1 20 ? 6.445 -14.594 -11.086 1 93.25 20 SER B C 1
ATOM 1411 O O . SER B 1 20 ? 6.176 -15.703 -11.547 1 93.25 20 SER B O 1
ATOM 1413 N N . ILE B 1 21 ? 5.859 -14.125 -10.055 1 92.88 21 ILE B N 1
ATOM 1414 C CA . ILE B 1 21 ? 4.785 -14.859 -9.391 1 92.88 21 ILE B CA 1
ATOM 1415 C C . ILE B 1 21 ? 3.605 -15.023 -10.344 1 92.88 21 ILE B C 1
ATOM 1417 O O . ILE B 1 21 ? 3.066 -16.125 -10.484 1 92.88 21 ILE B O 1
ATOM 1421 N N . PHE B 1 22 ? 3.227 -14 -11.055 1 90.69 22 PHE B N 1
ATOM 1422 C CA . PHE B 1 22 ? 2.078 -14.039 -11.953 1 90.69 22 PHE B CA 1
ATOM 1423 C C . PHE B 1 22 ? 2.393 -14.875 -13.188 1 90.69 22 PHE B C 1
ATOM 1425 O O . PHE B 1 22 ? 1.489 -15.438 -13.812 1 90.69 22 PHE B O 1
ATOM 1432 N N . GLN B 1 23 ? 3.621 -14.977 -13.531 1 88.44 23 GLN B N 1
ATOM 1433 C CA . GLN B 1 23 ? 3.994 -15.641 -14.773 1 88.44 23 GLN B CA 1
ATOM 1434 C C . GLN B 1 23 ? 4.355 -17.109 -14.531 1 88.44 23 GLN B C 1
ATOM 1436 O O . GLN B 1 23 ? 4.641 -17.844 -15.477 1 88.44 23 GLN B O 1
ATOM 1441 N N . ALA B 1 24 ? 4.391 -17.438 -13.281 1 87.62 24 ALA B N 1
ATOM 1442 C CA . ALA B 1 24 ? 4.637 -18.844 -12.969 1 87.62 24 ALA B CA 1
ATOM 1443 C C . ALA B 1 24 ? 3.596 -19.75 -13.625 1 87.62 24 ALA B C 1
ATOM 1445 O O . ALA B 1 24 ? 2.395 -19.469 -13.555 1 87.62 24 ALA B O 1
ATOM 1446 N N . LYS B 1 25 ? 4.02 -20.891 -14.211 1 82.12 25 LYS B N 1
ATOM 1447 C CA . LYS B 1 25 ? 3.113 -21.734 -14.977 1 82.12 25 LYS B CA 1
ATOM 1448 C C . LYS B 1 25 ? 2.852 -23.062 -14.258 1 82.12 25 LYS B C 1
ATOM 1450 O O . LYS B 1 25 ? 1.895 -23.766 -14.578 1 82.12 25 LYS B O 1
ATOM 1455 N N . THR B 1 26 ? 3.77 -23.406 -13.391 1 83.69 26 THR B N 1
ATOM 1456 C CA . THR B 1 26 ? 3.605 -24.625 -12.609 1 83.69 26 THR B CA 1
ATOM 1457 C C . THR B 1 26 ? 3.637 -24.328 -11.109 1 83.69 26 THR B C 1
ATOM 1459 O O . THR B 1 26 ? 4.062 -23.234 -10.703 1 83.69 26 THR B O 1
ATOM 1462 N N . ASN B 1 27 ? 3.23 -25.25 -10.359 1 84 27 ASN B N 1
ATOM 1463 C CA . ASN B 1 27 ? 3.309 -25.109 -8.906 1 84 27 ASN B CA 1
ATOM 1464 C C . ASN B 1 27 ? 4.754 -24.969 -8.438 1 84 27 ASN B C 1
ATOM 1466 O O . ASN B 1 27 ? 5.035 -24.219 -7.5 1 84 27 ASN B O 1
ATOM 1470 N N . ALA B 1 28 ? 5.574 -25.781 -9.055 1 88.06 28 ALA B N 1
ATOM 1471 C CA . ALA B 1 28 ? 6.992 -25.703 -8.703 1 88.06 28 ALA B CA 1
ATOM 1472 C C . ALA B 1 28 ? 7.547 -24.312 -9 1 88.06 28 ALA B C 1
ATOM 1474 O O . ALA B 1 28 ? 8.297 -23.75 -8.195 1 88.06 28 ALA B O 1
ATOM 1475 N N . ASP B 1 29 ? 7.203 -23.719 -10.172 1 89.31 29 ASP B N 1
ATOM 1476 C CA . ASP B 1 29 ? 7.625 -22.375 -10.539 1 89.31 29 ASP B CA 1
ATOM 1477 C C . ASP B 1 29 ? 7.086 -21.344 -9.555 1 89.31 29 ASP B C 1
ATOM 1479 O O . ASP B 1 29 ? 7.793 -20.406 -9.18 1 89.31 29 ASP B O 1
ATOM 1483 N N . LEU B 1 30 ? 5.863 -21.516 -9.18 1 89.38 30 LEU B N 1
ATOM 1484 C CA . LEU B 1 30 ? 5.234 -20.594 -8.234 1 89.38 30 LEU B CA 1
ATOM 1485 C C . LEU B 1 30 ? 5.934 -20.641 -6.883 1 89.38 30 LEU B C 1
ATOM 1487 O O . LEU B 1 30 ? 6.234 -19.594 -6.301 1 89.38 30 LEU B O 1
ATOM 1491 N N . THR B 1 31 ? 6.172 -21.828 -6.402 1 90.31 31 THR B N 1
ATOM 1492 C CA . THR B 1 31 ? 6.855 -22 -5.125 1 90.31 31 THR B CA 1
ATOM 1493 C C . THR B 1 31 ? 8.242 -21.344 -5.168 1 90.31 31 THR B C 1
ATOM 1495 O O . THR B 1 31 ? 8.633 -20.656 -4.234 1 90.31 31 THR B O 1
ATOM 1498 N N . SER B 1 32 ? 8.914 -21.578 -6.234 1 92.44 32 SER B N 1
ATOM 1499 C CA . SER B 1 32 ? 10.242 -20.984 -6.395 1 92.44 32 SER B CA 1
ATOM 1500 C C . SER B 1 32 ? 10.164 -19.469 -6.41 1 92.44 32 SER B C 1
ATOM 1502 O O . SER B 1 32 ? 10.984 -18.797 -5.773 1 92.44 32 SER B O 1
ATOM 1504 N N . ALA B 1 33 ? 9.211 -18.969 -7.191 1 93.69 33 ALA B N 1
ATOM 1505 C CA . ALA B 1 33 ? 9.023 -17.516 -7.266 1 93.69 33 ALA B CA 1
ATOM 1506 C C . ALA B 1 33 ? 8.703 -16.938 -5.891 1 93.69 33 ALA B C 1
ATOM 1508 O O . ALA B 1 33 ? 9.242 -15.891 -5.512 1 93.69 33 ALA B O 1
ATOM 1509 N N . LEU B 1 34 ? 7.879 -17.578 -5.148 1 94.75 34 LEU B N 1
ATOM 1510 C CA . LEU B 1 34 ? 7.48 -17.109 -3.824 1 94.75 34 LEU B CA 1
ATOM 1511 C C . LEU B 1 34 ? 8.648 -17.188 -2.848 1 94.75 34 LEU B C 1
ATOM 1513 O O . LEU B 1 34 ? 8.859 -16.281 -2.045 1 94.75 34 LEU B O 1
ATOM 1517 N N . ASP B 1 35 ? 9.422 -18.25 -2.967 1 93.69 35 ASP B N 1
ATOM 1518 C CA . ASP B 1 35 ? 10.578 -18.406 -2.09 1 93.69 35 ASP B CA 1
ATOM 1519 C C . ASP B 1 35 ? 11.633 -17.344 -2.373 1 93.69 35 ASP B C 1
ATOM 1521 O O . ASP B 1 35 ? 12.375 -16.938 -1.474 1 93.69 35 ASP B O 1
ATOM 1525 N N . GLY B 1 36 ? 11.688 -16.922 -3.586 1 94.44 36 GLY B N 1
ATOM 1526 C CA . GLY B 1 36 ? 12.609 -15.859 -3.953 1 94.44 36 GLY B CA 1
ATOM 1527 C C . GLY B 1 36 ? 12.148 -14.484 -3.512 1 94.44 36 GLY B C 1
ATOM 1528 O O . GLY B 1 36 ? 12.938 -13.539 -3.471 1 94.44 36 GLY B O 1
ATOM 1529 N N . PHE B 1 37 ? 10.914 -14.398 -3.217 1 96.12 37 PHE B N 1
ATOM 1530 C CA . PHE B 1 37 ? 10.312 -13.109 -2.916 1 96.12 37 PHE B CA 1
ATOM 1531 C C . PHE B 1 37 ? 10.039 -12.969 -1.424 1 96.12 37 PHE B C 1
ATOM 1533 O O . PHE B 1 37 ? 10.469 -12 -0.794 1 96.12 37 PHE B O 1
ATOM 1540 N N . LEU B 1 38 ? 9.422 -13.953 -0.812 1 96.81 38 LEU B N 1
ATOM 1541 C CA . LEU B 1 38 ? 8.922 -13.891 0.556 1 96.81 38 LEU B CA 1
ATOM 1542 C C . LEU B 1 38 ? 9.789 -14.727 1.493 1 96.81 38 LEU B C 1
ATOM 1544 O O . LEU B 1 38 ? 10.047 -15.898 1.223 1 96.81 38 LEU B O 1
ATOM 1548 N N . SER B 1 39 ? 10.148 -14.094 2.584 1 96.25 39 SER B N 1
ATOM 1549 C CA . SER B 1 39 ? 10.789 -14.852 3.656 1 96.25 39 SER B CA 1
ATOM 1550 C C . SER B 1 39 ? 9.836 -15.891 4.242 1 96.25 39 SER B C 1
ATOM 1552 O O . SER B 1 39 ? 8.617 -15.68 4.262 1 96.25 39 SER B O 1
ATOM 1554 N N . ASP B 1 40 ? 10.367 -16.984 4.82 1 93 40 ASP B N 1
ATOM 1555 C CA . ASP B 1 40 ? 9.562 -18 5.5 1 93 40 ASP B CA 1
ATOM 1556 C C . ASP B 1 40 ? 8.914 -17.422 6.762 1 93 40 ASP B C 1
ATOM 1558 O O . ASP B 1 40 ? 7.926 -17.953 7.258 1 93 40 ASP B O 1
ATOM 1562 N N . LYS B 1 41 ? 9.438 -16.328 7.246 1 93.44 41 LYS B N 1
ATOM 1563 C CA . LYS B 1 41 ? 8.953 -15.719 8.484 1 93.44 41 LYS B CA 1
ATOM 1564 C C . LYS B 1 41 ? 8.18 -14.43 8.203 1 93.44 41 LYS B C 1
ATOM 1566 O O . LYS B 1 41 ? 7.902 -13.648 9.109 1 93.44 41 LYS B O 1
ATOM 1571 N N . ALA B 1 42 ? 7.898 -14.219 6.953 1 96.69 42 ALA B N 1
ATOM 1572 C CA . ALA B 1 42 ? 7.246 -12.969 6.574 1 96.69 42 ALA B CA 1
ATOM 1573 C C . ALA B 1 42 ? 5.906 -12.812 7.281 1 96.69 42 ALA B C 1
ATOM 1575 O O . ALA B 1 42 ? 5.141 -13.773 7.398 1 96.69 42 ALA B O 1
ATOM 1576 N N . VAL B 1 43 ? 5.66 -11.641 7.84 1 97.69 43 VAL B N 1
ATOM 1577 C CA . VAL B 1 43 ? 4.332 -11.273 8.32 1 97.69 43 VAL B CA 1
ATOM 1578 C C . VAL B 1 43 ? 3.482 -10.773 7.156 1 97.69 43 VAL B C 1
ATOM 1580 O O . VAL B 1 43 ? 3.855 -9.82 6.469 1 97.69 43 VAL B O 1
ATOM 1583 N N . ILE B 1 44 ? 2.346 -11.422 6.93 1 98.12 44 ILE B N 1
ATOM 1584 C CA . ILE B 1 44 ? 1.552 -11.117 5.742 1 98.12 44 ILE B CA 1
ATOM 1585 C C . ILE B 1 44 ? 0.173 -10.609 6.164 1 98.1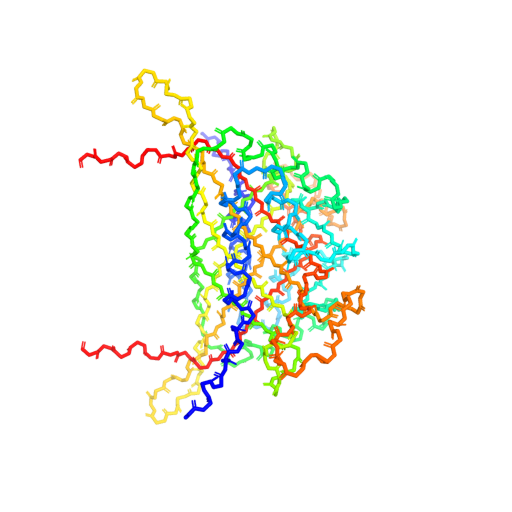2 44 ILE B C 1
ATOM 1587 O O . ILE B 1 44 ? -0.533 -11.273 6.926 1 98.12 44 ILE B O 1
ATOM 1591 N N . THR B 1 45 ? -0.179 -9.43 5.777 1 98.38 45 THR B N 1
ATOM 1592 C CA . THR B 1 45 ? -1.526 -8.883 5.902 1 98.38 45 THR B CA 1
ATOM 1593 C C . THR B 1 45 ? -2.203 -8.797 4.535 1 98.38 45 THR B C 1
ATOM 1595 O O . THR B 1 45 ? -1.68 -8.164 3.619 1 98.38 45 THR B O 1
ATOM 1598 N N . PHE B 1 46 ? -3.271 -9.484 4.422 1 97.5 46 PHE B N 1
ATOM 1599 C CA . PHE B 1 46 ? -4.043 -9.5 3.186 1 97.5 46 PHE B CA 1
ATOM 1600 C C . PHE B 1 46 ? -5.461 -9.008 3.424 1 97.5 46 PHE B C 1
ATOM 1602 O O . PHE B 1 46 ? -6.215 -9.602 4.195 1 97.5 46 PHE B O 1
ATOM 1609 N N . ASN B 1 47 ? -5.773 -7.898 2.766 1 97.25 47 ASN B N 1
ATOM 1610 C CA . ASN B 1 47 ? -7.086 -7.281 2.92 1 97.25 47 ASN B CA 1
ATOM 1611 C C . ASN B 1 47 ? -7.465 -7.133 4.391 1 97.25 47 ASN B C 1
ATOM 1613 O O . ASN B 1 47 ? -8.57 -7.504 4.789 1 97.25 47 ASN B O 1
ATOM 1617 N N . GLY B 1 48 ? -6.473 -6.668 5.117 1 97.31 48 GLY B N 1
ATOM 1618 C CA . GLY B 1 48 ? -6.715 -6.238 6.484 1 97.31 48 GLY B CA 1
ATOM 1619 C C . GLY B 1 48 ? -6.555 -7.355 7.496 1 97.31 48 GLY B C 1
ATOM 1620 O O . GLY B 1 48 ? -6.648 -7.125 8.703 1 97.31 48 GLY B O 1
ATOM 1621 N N . LYS B 1 49 ? -6.324 -8.523 7.008 1 97 49 LYS B N 1
ATOM 1622 C CA . LYS B 1 49 ? -6.191 -9.656 7.914 1 97 49 LYS B CA 1
ATOM 1623 C C . LYS B 1 49 ? -4.797 -10.273 7.816 1 97 49 LYS B C 1
ATOM 1625 O O . LYS B 1 49 ? -4.277 -10.477 6.719 1 97 49 LYS B O 1
ATOM 1630 N N . GLN B 1 50 ? -4.238 -10.5 8.977 1 97.75 50 GLN B N 1
ATOM 1631 C CA . GLN B 1 50 ? -2.98 -11.242 8.969 1 97.75 50 GLN B CA 1
ATOM 1632 C C . GLN B 1 50 ? -3.211 -12.719 8.672 1 97.75 50 GLN B C 1
ATOM 1634 O O . GLN B 1 50 ? -4.047 -13.359 9.312 1 97.75 50 GLN B O 1
ATOM 1639 N N . ILE B 1 51 ? -2.521 -13.234 7.699 1 97.25 51 ILE B N 1
ATOM 1640 C CA . ILE B 1 51 ? -2.686 -14.625 7.309 1 97.25 51 ILE B CA 1
ATOM 1641 C C . ILE B 1 51 ? -1.321 -15.312 7.25 1 97.25 51 ILE B C 1
ATOM 1643 O O . ILE B 1 51 ? -0.284 -14.641 7.242 1 97.25 51 ILE B O 1
ATOM 1647 N N . SER B 1 52 ? -1.343 -16.625 7.246 1 96.56 52 SER B N 1
ATOM 1648 C CA . SER B 1 52 ? -0.102 -17.391 7.133 1 96.56 52 SER B CA 1
ATOM 1649 C C . SER B 1 52 ? 0.43 -17.375 5.703 1 96.56 52 SER B C 1
ATOM 1651 O O . SER B 1 52 ? -0.305 -17.047 4.766 1 96.56 52 SER B O 1
ATOM 1653 N N . ARG B 1 53 ? 1.651 -17.672 5.59 1 95.06 53 ARG B N 1
ATOM 1654 C CA . ARG B 1 53 ? 2.246 -17.797 4.262 1 95.06 53 ARG B CA 1
ATOM 1655 C C . ARG B 1 53 ? 1.512 -18.844 3.43 1 95.06 53 ARG B C 1
ATOM 1657 O O . ARG B 1 53 ? 1.274 -18.641 2.236 1 95.06 53 ARG B O 1
ATOM 1664 N N . ALA B 1 54 ? 1.182 -19.969 4 1 92.38 54 ALA B N 1
ATOM 1665 C CA . ALA B 1 54 ? 0.455 -21.031 3.309 1 92.38 54 ALA B CA 1
ATOM 1666 C C . ALA B 1 54 ? -0.891 -20.531 2.793 1 92.38 54 ALA B C 1
ATOM 1668 O O . ALA B 1 54 ? -1.269 -20.812 1.653 1 92.38 54 ALA B O 1
ATOM 1669 N N . ASP B 1 55 ? -1.611 -19.828 3.648 1 93.56 55 ASP B N 1
ATOM 1670 C CA . ASP B 1 55 ? -2.891 -19.266 3.236 1 93.56 55 ASP B CA 1
ATOM 1671 C C . ASP B 1 55 ? -2.703 -18.266 2.096 1 93.56 55 ASP B C 1
ATOM 1673 O O . ASP B 1 55 ? -3.516 -18.203 1.17 1 93.56 55 ASP B O 1
ATOM 1677 N N . TYR B 1 56 ? -1.66 -17.422 2.152 1 94.06 56 TYR B N 1
ATOM 1678 C CA . TYR B 1 56 ? -1.368 -16.438 1.114 1 94.06 56 TYR B CA 1
ATOM 1679 C C . TYR B 1 56 ? -1.093 -17.125 -0.22 1 94.06 56 TYR B C 1
ATOM 1681 O O . TYR B 1 56 ? -1.629 -16.719 -1.254 1 94.06 56 TYR B O 1
ATOM 1689 N N . VAL B 1 57 ? -0.331 -18.109 -0.177 1 88.44 57 VAL B N 1
ATOM 1690 C CA . VAL B 1 57 ? -0.031 -18.891 -1.376 1 88.44 57 VAL B CA 1
ATOM 1691 C C . VAL B 1 57 ? -1.32 -19.469 -1.95 1 88.44 57 VAL B C 1
ATOM 1693 O O . VAL B 1 57 ? -1.523 -19.469 -3.168 1 88.44 57 VAL B O 1
ATOM 1696 N N . GLY B 1 58 ? -2.09 -20.031 -1.062 1 85.94 58 GLY B N 1
ATOM 1697 C CA . GLY B 1 58 ? -3.381 -20.531 -1.501 1 85.94 58 GLY B CA 1
ATOM 1698 C C . GLY B 1 58 ? -4.215 -19.484 -2.217 1 85.94 58 GLY B C 1
ATOM 1699 O O . GLY B 1 58 ? -4.859 -19.781 -3.227 1 85.94 58 GLY B O 1
ATOM 1700 N N . GLN B 1 59 ? -4.195 -18.312 -1.696 1 84.38 59 GLN B N 1
ATOM 1701 C CA . GLN B 1 59 ? -4.926 -17.203 -2.324 1 84.38 59 GLN B CA 1
ATOM 1702 C C . GLN B 1 59 ? -4.375 -16.906 -3.713 1 84.38 59 GLN B C 1
ATOM 1704 O O . GLN B 1 59 ? -5.137 -16.672 -4.652 1 84.38 59 GLN B O 1
ATOM 1709 N N . LEU B 1 60 ? -3.07 -16.891 -3.844 1 84.44 60 LEU B N 1
ATOM 1710 C CA . LEU B 1 60 ? -2.424 -16.625 -5.125 1 84.44 60 LEU B CA 1
ATOM 1711 C C . LEU B 1 60 ? -2.76 -17.734 -6.133 1 84.44 60 LEU B C 1
ATOM 1713 O O . LEU B 1 60 ? -2.994 -17.453 -7.309 1 84.44 60 LEU B O 1
ATOM 1717 N N . GLN B 1 61 ? -2.713 -18.922 -5.664 1 79 61 GLN B N 1
ATOM 1718 C CA . GLN B 1 61 ? -3.033 -20.062 -6.52 1 79 61 GLN B CA 1
ATOM 1719 C C . GLN B 1 61 ? -4.48 -19.984 -7 1 79 61 GLN B C 1
ATOM 1721 O O . GLN B 1 61 ? -4.77 -20.312 -8.156 1 79 61 GLN B O 1
ATOM 1726 N N . ALA B 1 62 ? -5.301 -19.578 -6.113 1 71.19 62 ALA B N 1
ATOM 1727 C CA . ALA B 1 62 ? -6.703 -19.438 -6.488 1 71.19 62 ALA B CA 1
ATOM 1728 C C . ALA B 1 62 ? -6.883 -18.375 -7.566 1 71.19 62 ALA B C 1
ATOM 1730 O O . ALA B 1 62 ? -7.777 -18.484 -8.406 1 71.19 62 ALA B O 1
ATOM 1731 N N . GLU B 1 63 ? -6.008 -17.484 -7.477 1 68.62 63 GLU B N 1
ATOM 1732 C CA . GLU B 1 63 ? -6.055 -16.406 -8.453 1 68.62 63 GLU B CA 1
ATOM 1733 C C . GLU B 1 63 ? -5.477 -16.844 -9.797 1 68.62 63 GLU B C 1
ATOM 1735 O O . GLU B 1 63 ? -5.918 -16.391 -10.852 1 68.62 63 GLU B O 1
ATOM 1740 N N . LYS B 1 64 ? -4.406 -17.734 -9.867 1 63.91 64 LYS B N 1
ATOM 1741 C CA . LYS B 1 64 ? -3.604 -18.094 -11.031 1 63.91 64 LYS B CA 1
ATOM 1742 C C . LYS B 1 64 ? -4.148 -19.328 -11.727 1 63.91 64 LYS B C 1
ATOM 1744 O O . LYS B 1 64 ? -3.92 -19.547 -12.914 1 63.91 64 LYS B O 1
ATOM 1749 N N . PHE B 1 65 ? -4.605 -20.5 -11.016 1 54.56 65 PHE B N 1
ATOM 1750 C CA . PHE B 1 65 ? -4.648 -21.906 -11.352 1 54.56 65 PHE B CA 1
ATOM 1751 C C . PHE B 1 65 ? -4.988 -22.109 -12.82 1 54.56 65 PHE B C 1
ATOM 1753 O O . PHE B 1 65 ? -4.656 -23.141 -13.406 1 54.56 65 PHE B O 1
ATOM 1760 N N . ARG B 1 66 ? -5.73 -21.391 -13.453 1 54.5 66 ARG B N 1
ATOM 1761 C CA . ARG B 1 66 ? -6.008 -21.984 -14.758 1 54.5 66 ARG B CA 1
ATOM 1762 C C . ARG B 1 66 ? -5.371 -21.188 -15.883 1 54.5 66 ARG B C 1
ATOM 1764 O O . ARG B 1 66 ? -5.848 -21.219 -17.016 1 54.5 66 ARG B O 1
ATOM 1771 N N . GLU B 1 67 ? -4.191 -20.609 -15.508 1 58.59 67 GLU B N 1
ATOM 1772 C CA . GLU B 1 67 ? -3.83 -19.453 -16.328 1 58.59 67 GLU B CA 1
ATOM 1773 C C . GLU B 1 67 ? -2.809 -19.828 -17.391 1 58.59 67 GLU B C 1
ATOM 1775 O O . GLU B 1 67 ? -1.935 -20.656 -17.156 1 58.59 67 GLU B O 1
ATOM 1780 N N . VAL B 1 68 ? -3.066 -19.406 -18.594 1 63.16 68 VAL B N 1
ATOM 1781 C CA . VAL B 1 68 ? -2.133 -19.469 -19.719 1 63.16 68 VAL B CA 1
ATOM 1782 C C . VAL B 1 68 ? -1.042 -18.422 -19.547 1 63.16 68 VAL B C 1
ATOM 1784 O O . VAL B 1 68 ? 0.149 -18.734 -19.578 1 63.16 68 VAL B O 1
ATOM 1787 N N . SER B 1 69 ? -1.495 -17.125 -19.344 1 79.12 69 SER B N 1
ATOM 1788 C CA . SER B 1 69 ? -0.524 -16.031 -19.281 1 79.12 69 SER B CA 1
ATOM 1789 C C . SER B 1 69 ? -1.039 -14.891 -18.406 1 79.12 69 SER B C 1
ATOM 1791 O O . SER B 1 69 ? -2.236 -14.812 -18.125 1 79.12 69 SER B O 1
ATOM 1793 N N . ALA B 1 70 ? -0.102 -14.195 -17.891 1 86.62 70 ALA B N 1
ATOM 1794 C CA . ALA B 1 70 ? -0.471 -13.023 -17.109 1 86.62 70 ALA B CA 1
ATOM 1795 C C . ALA B 1 70 ? 0.41 -11.828 -17.469 1 86.62 70 ALA B C 1
ATOM 1797 O O . ALA B 1 70 ? 1.609 -11.984 -17.703 1 86.62 70 ALA B O 1
ATOM 179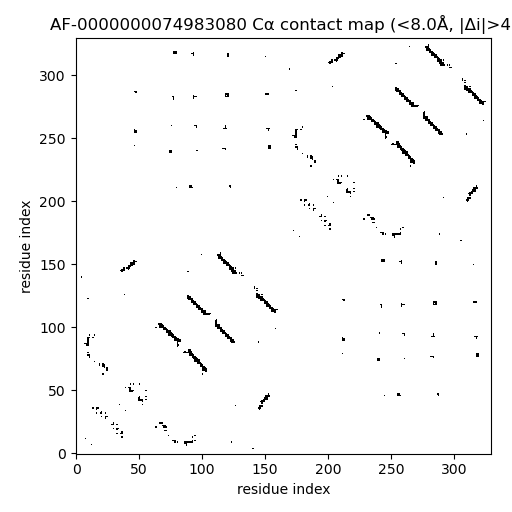8 N N . ASP B 1 71 ? -0.246 -10.656 -17.562 1 90.62 71 ASP B N 1
ATOM 1799 C CA . ASP B 1 71 ? 0.435 -9.375 -17.75 1 90.62 71 ASP B CA 1
ATOM 1800 C C . ASP B 1 71 ? 0.233 -8.461 -16.547 1 90.62 71 ASP B C 1
ATOM 1802 O O . ASP B 1 71 ? -0.897 -8.258 -16.094 1 90.62 71 ASP B O 1
ATOM 1806 N N . VAL B 1 72 ? 1.36 -7.965 -16.031 1 94.5 72 VAL B N 1
ATOM 1807 C CA . VAL B 1 72 ? 1.288 -7.066 -14.891 1 94.5 72 VAL B CA 1
ATOM 1808 C C . VAL B 1 72 ? 1.667 -5.652 -15.32 1 94.5 72 VAL B C 1
ATOM 1810 O O . VAL B 1 72 ? 2.729 -5.438 -15.906 1 94.5 72 VAL B O 1
ATOM 1813 N N . ASN B 1 73 ? 0.812 -4.676 -15.102 1 96.81 73 ASN B N 1
ATOM 1814 C CA . ASN B 1 73 ? 1.052 -3.258 -15.344 1 96.81 73 ASN B CA 1
ATOM 1815 C C . ASN B 1 73 ? 1.179 -2.479 -14.039 1 96.81 73 ASN B C 1
ATOM 1817 O O . ASN B 1 73 ? 0.207 -2.348 -13.289 1 96.81 73 ASN B O 1
ATOM 1821 N N . PHE B 1 74 ? 2.389 -2.039 -13.805 1 97.81 74 PHE B N 1
ATOM 1822 C CA . PHE B 1 74 ? 2.629 -1.246 -12.609 1 97.81 74 PHE B CA 1
ATOM 1823 C C . PHE B 1 74 ? 2.283 0.219 -12.852 1 97.81 74 PHE B C 1
ATOM 1825 O O . PHE B 1 74 ? 2.846 0.855 -13.742 1 97.81 74 PHE B O 1
ATOM 1832 N N . LEU B 1 75 ? 1.399 0.796 -12.023 1 97.44 75 LEU B N 1
ATOM 1833 C CA . LEU B 1 75 ? 0.893 2.152 -12.203 1 97.44 75 LEU B CA 1
ATOM 1834 C C . LEU B 1 75 ? 1.663 3.139 -11.328 1 97.44 75 LEU B C 1
ATOM 1836 O O . LEU B 1 75 ? 1.711 4.332 -11.633 1 97.44 75 LEU B O 1
ATOM 1840 N N . GLY B 1 76 ? 2.191 2.623 -10.242 1 97.12 76 GLY B N 1
ATOM 1841 C CA . GLY B 1 76 ? 2.971 3.441 -9.328 1 97.12 76 GLY B CA 1
ATOM 1842 C C . GLY B 1 76 ? 3.891 2.631 -8.438 1 97.12 76 GLY B C 1
ATOM 1843 O O . GLY B 1 76 ? 3.561 1.505 -8.055 1 97.12 76 GLY B O 1
ATOM 1844 N N . ALA B 1 77 ? 5.043 3.236 -8.156 1 98.38 77 ALA B N 1
ATOM 1845 C CA . ALA B 1 77 ? 5.996 2.627 -7.234 1 98.38 77 ALA B CA 1
ATOM 1846 C C . ALA B 1 77 ? 6.75 3.689 -6.441 1 98.38 77 ALA B C 1
ATOM 1848 O O . ALA B 1 77 ? 6.988 4.793 -6.941 1 98.38 77 ALA B O 1
ATOM 1849 N N . VAL B 1 78 ? 7.004 3.348 -5.191 1 97.94 78 VAL B N 1
ATOM 1850 C CA . VAL B 1 78 ? 7.785 4.215 -4.32 1 97.94 78 VAL B CA 1
ATOM 1851 C C . VAL B 1 78 ? 8.633 3.369 -3.373 1 97.94 78 VAL B C 1
ATOM 1853 O O . VAL B 1 78 ? 8.188 2.322 -2.898 1 97.94 78 VAL B O 1
ATOM 1856 N N . GLN B 1 79 ? 9.875 3.766 -3.205 1 98 79 GLN B N 1
ATOM 1857 C CA . GLN B 1 79 ? 10.727 3.049 -2.26 1 98 79 GLN B CA 1
ATOM 1858 C C . GLN B 1 79 ? 11.344 4 -1.242 1 98 79 GLN B C 1
ATOM 1860 O O . GLN B 1 79 ? 11.617 5.16 -1.559 1 98 79 GLN B O 1
ATOM 1865 N N . ALA B 1 80 ? 11.508 3.525 -0.022 1 97.44 80 ALA B N 1
ATOM 1866 C CA . ALA B 1 80 ? 12.195 4.188 1.08 1 97.44 80 ALA B CA 1
ATOM 1867 C C . ALA B 1 80 ? 13.266 3.275 1.682 1 97.44 80 ALA B C 1
ATOM 1869 O O . ALA B 1 80 ? 12.969 2.447 2.545 1 97.44 80 ALA B O 1
ATOM 1870 N N . PRO B 1 81 ? 14.477 3.535 1.199 1 96.69 81 PRO B N 1
ATOM 1871 C CA . PRO B 1 81 ? 15.555 2.705 1.739 1 96.69 81 PRO B CA 1
ATOM 1872 C C . PRO B 1 81 ? 15.75 2.898 3.24 1 96.69 81 PRO B C 1
ATOM 1874 O O . PRO B 1 81 ? 15.555 4.004 3.756 1 96.69 81 PRO B O 1
ATOM 1877 N N . THR B 1 82 ? 16.109 1.825 3.91 1 95.06 82 THR B N 1
ATOM 1878 C CA . THR B 1 82 ? 16.422 1.908 5.332 1 95.06 82 THR B CA 1
ATOM 1879 C C . THR B 1 82 ? 17.656 2.783 5.57 1 95.06 82 THR B C 1
ATOM 1881 O O . THR B 1 82 ? 17.688 3.572 6.52 1 95.06 82 THR B O 1
ATOM 1884 N N . ASP B 1 83 ? 18.594 2.58 4.785 1 92.19 83 ASP B N 1
ATOM 1885 C CA . ASP B 1 83 ? 19.828 3.365 4.801 1 92.19 83 ASP B CA 1
ATOM 1886 C C . ASP B 1 83 ? 20.062 4.043 3.451 1 92.19 83 ASP B C 1
ATOM 1888 O O . ASP B 1 83 ? 20.312 3.369 2.451 1 92.19 83 ASP B O 1
ATOM 1892 N N . PRO B 1 84 ? 20 5.332 3.451 1 87.69 84 PRO B N 1
ATOM 1893 C CA . PRO B 1 84 ? 20.188 6.047 2.186 1 87.69 84 PRO B CA 1
ATOM 1894 C C . PRO B 1 84 ? 21.531 5.75 1.527 1 87.69 84 PRO B C 1
ATOM 1896 O O . PRO B 1 84 ? 21.656 5.871 0.306 1 87.69 84 PRO B O 1
ATOM 1899 N N . ASP B 1 85 ? 22.547 5.375 2.289 1 89.38 85 ASP B N 1
ATOM 1900 C CA . ASP B 1 85 ? 23.875 5.09 1.756 1 89.38 85 ASP B CA 1
ATOM 1901 C C . ASP B 1 85 ? 23.938 3.676 1.184 1 89.38 85 ASP B C 1
ATOM 1903 O O . ASP B 1 85 ? 24.891 3.34 0.462 1 89.38 85 ASP B O 1
ATOM 1907 N N . GLN B 1 86 ? 23.031 2.867 1.519 1 89.12 86 GLN B N 1
ATOM 1908 C CA . GLN B 1 86 ? 22.891 1.516 0.992 1 89.12 86 GLN B CA 1
ATOM 1909 C C . GLN B 1 86 ? 21.469 1.276 0.479 1 89.12 86 GLN B C 1
ATOM 1911 O O . GLN B 1 86 ? 20.75 0.424 1.004 1 89.12 86 GLN B O 1
ATOM 1916 N N . PRO B 1 87 ? 21.141 1.935 -0.555 1 88.88 87 PRO B N 1
ATOM 1917 C CA . PRO B 1 87 ? 19.734 1.993 -0.985 1 88.88 87 PRO B CA 1
ATOM 1918 C C . PRO B 1 87 ? 19.266 0.688 -1.618 1 88.88 87 PRO B C 1
ATOM 1920 O O . PRO B 1 87 ? 18.062 0.522 -1.872 1 88.88 87 PRO B O 1
ATOM 1923 N N . PHE B 1 88 ? 20.078 -0.313 -1.75 1 89.31 88 PHE B N 1
ATOM 1924 C CA . PHE B 1 88 ? 19.688 -1.534 -2.449 1 89.31 88 PHE B CA 1
ATOM 1925 C C . PHE B 1 88 ? 19.484 -2.68 -1.465 1 89.31 88 PHE B C 1
ATOM 1927 O O . PHE B 1 88 ? 18.922 -3.719 -1.819 1 89.31 88 PHE B O 1
ATOM 1934 N N . ASP B 1 89 ? 19.875 -2.512 -0.234 1 89.38 89 ASP B N 1
ATOM 1935 C CA . ASP B 1 89 ? 20.016 -3.635 0.689 1 89.38 89 ASP B CA 1
ATOM 1936 C C . ASP B 1 89 ? 18.703 -3.908 1.418 1 89.38 89 ASP B C 1
ATOM 1938 O O . ASP B 1 89 ? 18.328 -5.066 1.639 1 89.38 89 ASP B O 1
ATOM 1942 N N . ALA B 1 90 ? 18.141 -2.861 1.839 1 95.69 90 ALA B N 1
ATOM 1943 C CA . ALA B 1 90 ? 16.938 -2.996 2.652 1 95.69 90 ALA B CA 1
ATOM 1944 C C . ALA B 1 90 ? 16.094 -1.729 2.596 1 95.69 90 ALA B C 1
ATOM 1946 O O . ALA B 1 90 ? 16.609 -0.637 2.355 1 95.69 90 ALA B O 1
ATOM 1947 N N . GLY B 1 91 ? 14.852 -1.877 2.805 1 98 91 GLY B N 1
ATOM 1948 C CA . GLY B 1 91 ? 13.922 -0.76 2.826 1 98 91 GLY B CA 1
ATOM 1949 C C . GLY B 1 91 ? 12.477 -1.178 2.594 1 98 91 GLY B C 1
ATOM 1950 O O . GLY B 1 91 ? 12.141 -2.354 2.736 1 98 91 GLY B O 1
ATOM 1951 N N . SER B 1 92 ? 11.656 -0.246 2.402 1 98.62 92 SER B N 1
ATOM 1952 C CA . SER B 1 92 ? 10.242 -0.466 2.119 1 98.62 92 SER B CA 1
ATOM 1953 C C . SER B 1 92 ? 9.898 -0.065 0.689 1 98.62 92 SER B C 1
ATOM 1955 O O . SER B 1 92 ? 10.484 0.872 0.142 1 98.62 92 SER B O 1
ATOM 1957 N N . VAL B 1 93 ? 9.047 -0.758 0.111 1 98.75 93 VAL B N 1
ATOM 1958 C CA . VAL B 1 93 ? 8.57 -0.47 -1.238 1 98.75 93 VAL B CA 1
ATOM 1959 C C . VAL B 1 93 ? 7.047 -0.523 -1.272 1 98.75 93 VAL B C 1
ATOM 1961 O O . VAL B 1 93 ? 6.438 -1.409 -0.668 1 98.75 93 VAL B O 1
ATOM 1964 N N . GLY B 1 94 ? 6.422 0.46 -1.85 1 98.81 94 GLY B N 1
ATOM 1965 C CA . GLY B 1 94 ? 5.016 0.434 -2.221 1 98.81 94 GLY B CA 1
ATOM 1966 C C . GLY B 1 94 ? 4.793 0.412 -3.721 1 98.81 94 GLY B C 1
ATOM 1967 O O . GLY B 1 94 ? 5.422 1.177 -4.457 1 98.81 94 GLY B O 1
ATOM 1968 N N . VAL B 1 95 ? 3.926 -0.502 -4.172 1 98.62 95 VAL B N 1
ATOM 1969 C CA . VAL B 1 95 ? 3.609 -0.554 -5.598 1 98.62 95 VAL B CA 1
ATOM 1970 C C . VAL B 1 95 ? 2.102 -0.697 -5.785 1 98.62 95 VAL B C 1
ATOM 1972 O O . VAL B 1 95 ? 1.414 -1.264 -4.934 1 98.62 95 VAL B O 1
ATOM 1975 N N . PHE B 1 96 ? 1.599 -0.146 -6.777 1 98.62 96 PHE B N 1
ATOM 1976 C CA . PHE B 1 96 ? 0.231 -0.329 -7.25 1 98.62 96 PHE B CA 1
ATOM 1977 C C . PHE B 1 96 ? 0.218 -0.912 -8.656 1 98.62 96 PHE B C 1
ATOM 1979 O O . PHE B 1 96 ? 0.931 -0.432 -9.539 1 98.62 96 PHE B O 1
ATOM 1986 N N . TYR B 1 97 ? -0.606 -1.971 -8.875 1 97.31 97 TYR B N 1
ATOM 1987 C CA . TYR B 1 97 ? -0.577 -2.574 -10.203 1 97.31 97 TYR B CA 1
ATOM 1988 C C . TYR B 1 97 ? -1.938 -3.154 -10.57 1 97.31 97 TYR B C 1
ATOM 1990 O O . TYR B 1 97 ? -2.787 -3.355 -9.695 1 97.31 97 TYR B O 1
ATOM 1998 N N . ASN B 1 98 ? -2.111 -3.371 -11.82 1 95.81 98 ASN B N 1
ATOM 1999 C CA . ASN B 1 98 ? -3.156 -4.191 -12.422 1 95.81 98 ASN B CA 1
ATOM 2000 C C . ASN B 1 98 ? -2.572 -5.402 -13.148 1 95.81 98 ASN B C 1
ATOM 2002 O O . ASN B 1 98 ? -1.677 -5.258 -13.984 1 95.81 98 ASN B O 1
ATOM 2006 N N . ALA B 1 99 ? -3.062 -6.512 -12.805 1 92.12 99 ALA B N 1
ATOM 2007 C CA . ALA B 1 99 ? -2.658 -7.73 -13.5 1 92.12 99 ALA B CA 1
ATOM 2008 C C . ALA B 1 99 ? -3.824 -8.328 -14.289 1 92.12 99 ALA B C 1
ATOM 2010 O O . ALA B 1 99 ? -4.922 -8.492 -13.75 1 92.12 99 ALA B O 1
ATOM 2011 N N . THR B 1 100 ? -3.615 -8.578 -15.516 1 90.75 100 THR B N 1
ATOM 2012 C CA . THR B 1 100 ? -4.582 -9.281 -16.344 1 90.75 100 THR B CA 1
ATOM 2013 C C . THR B 1 100 ? -4.18 -10.742 -16.531 1 90.75 100 THR B C 1
ATOM 2015 O O . THR B 1 100 ? -3.104 -11.031 -17.062 1 90.75 100 THR B O 1
ATOM 2018 N N . ILE B 1 101 ? -5.023 -11.578 -16.109 1 86.38 101 ILE B N 1
ATOM 2019 C CA . ILE B 1 101 ? -4.777 -13.016 -16.188 1 86.38 101 ILE B CA 1
ATOM 2020 C C . ILE B 1 101 ? -5.672 -13.633 -17.266 1 86.38 101 ILE B C 1
ATOM 2022 O O . ILE B 1 101 ? -6.898 -13.516 -17.203 1 86.38 101 ILE B O 1
ATOM 2026 N N . PHE B 1 102 ? -5.035 -14.266 -18.219 1 83.31 102 PHE B N 1
ATOM 2027 C CA . PHE B 1 102 ? -5.754 -14.891 -19.328 1 83.31 102 PHE B CA 1
ATOM 2028 C C . PHE B 1 102 ? -5.957 -16.375 -19.062 1 83.31 102 PHE B C 1
ATOM 2030 O O . PHE B 1 102 ? -5.004 -17.109 -18.766 1 83.31 102 PHE B O 1
ATOM 2037 N N . GLU B 1 103 ? -7.199 -16.75 -19.156 1 75.38 103 GLU B N 1
ATOM 2038 C CA . GLU B 1 103 ? -7.535 -18.141 -18.906 1 75.38 103 GLU B CA 1
ATOM 2039 C C . GLU B 1 103 ? -7.629 -18.938 -20.203 1 75.38 103 GLU B C 1
ATOM 2041 O O . GLU B 1 103 ? -7.797 -18.359 -21.281 1 75.38 103 GLU B O 1
ATOM 2046 N N . ASN B 1 104 ? -7.25 -20.203 -20.156 1 68.38 104 ASN B N 1
ATOM 2047 C CA . ASN B 1 104 ? -7.352 -21.094 -21.297 1 68.38 104 ASN B CA 1
ATOM 2048 C C . ASN B 1 104 ? -8.805 -21.344 -21.688 1 68.38 104 ASN B C 1
ATOM 2050 O O . ASN B 1 104 ? -9.086 -21.766 -22.812 1 68.38 104 ASN B O 1
ATOM 2054 N N . ILE B 1 105 ? -9.617 -21.109 -20.75 1 60.72 105 ILE B N 1
ATOM 2055 C CA . ILE B 1 105 ? -10.984 -21.469 -21.109 1 60.72 105 ILE B CA 1
ATOM 2056 C C . ILE B 1 105 ? -11.578 -20.406 -22.031 1 60.72 105 ILE B C 1
ATOM 2058 O O . ILE B 1 105 ? -11.43 -19.219 -21.781 1 60.72 105 ILE B O 1
ATOM 2062 N N . LYS B 1 106 ? -11.789 -20.734 -23.297 1 56.97 106 LYS B N 1
ATOM 2063 C CA . LYS B 1 106 ? -12.484 -19.906 -24.281 1 56.97 106 LYS B CA 1
ATOM 2064 C C . LYS B 1 106 ? -14 -20.047 -24.141 1 56.97 106 LYS B C 1
ATOM 2066 O O . LYS B 1 106 ? -14.508 -21.156 -23.969 1 56.97 106 LYS B O 1
ATOM 2071 N N . ILE B 1 107 ? -14.617 -19.078 -23.5 1 52.94 107 ILE B N 1
ATOM 2072 C CA . ILE B 1 107 ? -16.062 -19.078 -23.703 1 52.94 107 ILE B CA 1
ATOM 2073 C C . ILE B 1 107 ? -16.391 -18.391 -25.031 1 52.94 107 ILE B C 1
ATOM 2075 O O . ILE B 1 107 ? -16.203 -17.188 -25.172 1 52.94 107 ILE B O 1
ATOM 2079 N N . ARG B 1 108 ? -17.297 -19.188 -25.781 1 53.56 108 ARG B N 1
ATOM 2080 C CA . ARG B 1 108 ? -17.734 -18.797 -27.125 1 53.56 108 ARG B CA 1
ATOM 2081 C C . ARG B 1 108 ? -16.641 -18.078 -27.891 1 53.56 108 ARG B C 1
ATOM 2083 O O . ARG B 1 108 ? -16.875 -17.016 -28.469 1 53.56 108 ARG B O 1
ATOM 2090 N N . ASP B 1 109 ? -15.383 -18.422 -27.703 1 53.56 109 ASP B N 1
ATOM 2091 C CA . ASP B 1 109 ? -14.211 -18.047 -28.5 1 53.56 109 ASP B CA 1
ATOM 2092 C C . ASP B 1 109 ? -13.5 -16.844 -27.891 1 53.56 109 ASP B C 1
ATOM 2094 O O . ASP B 1 109 ? -12.672 -16.203 -28.547 1 53.56 109 ASP B O 1
ATOM 2098 N N . VAL B 1 110 ? -14.078 -16.344 -26.781 1 56.69 110 VAL B N 1
ATOM 2099 C CA . VAL B 1 110 ? -13.414 -15.211 -26.156 1 56.69 110 VAL B CA 1
ATOM 2100 C C . VAL B 1 110 ? -12.688 -15.664 -24.891 1 56.69 110 VAL B C 1
ATOM 2102 O O . VAL B 1 110 ? -13.273 -16.344 -24.047 1 56.69 110 VAL B O 1
ATOM 2105 N N . SER B 1 111 ? -11.508 -15.609 -24.859 1 60.62 111 SER B N 1
ATOM 2106 C CA . SER B 1 111 ? -10.695 -15.922 -23.688 1 60.62 111 SER B CA 1
ATOM 2107 C C . SER B 1 111 ? -11.18 -15.156 -22.453 1 60.62 111 SER B C 1
ATOM 2109 O O . SER B 1 111 ? -11.453 -13.953 -22.531 1 60.62 111 SER B O 1
ATOM 2111 N N . VAL B 1 112 ? -11.539 -15.898 -21.516 1 74.81 112 VAL B N 1
ATOM 2112 C CA . VAL B 1 112 ? -11.969 -15.289 -20.25 1 74.81 112 VAL B CA 1
ATOM 2113 C C . VAL B 1 112 ? -10.766 -14.727 -19.516 1 74.81 112 VAL B C 1
ATOM 2115 O O . VAL B 1 112 ? -9.734 -15.398 -19.391 1 74.81 112 VAL B O 1
ATOM 2118 N N . SER B 1 113 ? -10.719 -13.398 -19.422 1 81.69 113 SER B N 1
ATOM 2119 C CA . SER B 1 113 ? -9.633 -12.766 -18.672 1 81.69 113 SER B CA 1
ATOM 2120 C C . SER B 1 113 ? -10.133 -12.188 -17.344 1 81.69 113 SER B C 1
ATOM 2122 O O . SER B 1 113 ? -11.297 -11.789 -17.25 1 81.69 113 SER B O 1
ATOM 2124 N N . ARG B 1 114 ? -9.32 -12.391 -16.391 1 85.88 114 ARG B N 1
ATOM 2125 C CA . ARG B 1 114 ? -9.547 -11.797 -15.078 1 85.88 114 ARG B CA 1
ATOM 2126 C C . ARG B 1 114 ? -8.531 -10.695 -14.781 1 85.88 114 ARG B C 1
ATOM 2128 O O . ARG B 1 114 ? -7.406 -10.742 -15.273 1 85.88 114 ARG B O 1
ATOM 2135 N N . GLN B 1 115 ? -9.008 -9.758 -14.047 1 90.25 115 GLN B N 1
ATOM 2136 C CA . GLN B 1 115 ? -8.133 -8.648 -13.672 1 90.25 115 GLN B CA 1
ATOM 2137 C C . GLN B 1 115 ? -7.965 -8.57 -12.156 1 90.25 115 GLN B C 1
ATOM 2139 O O . GLN B 1 115 ? -8.938 -8.688 -11.414 1 90.25 115 GLN B O 1
ATOM 2144 N N . VAL B 1 116 ? -6.746 -8.461 -11.766 1 92.44 116 VAL B N 1
ATOM 2145 C CA . VAL B 1 116 ? -6.406 -8.219 -10.367 1 92.44 116 VAL B CA 1
ATOM 2146 C C . VAL B 1 116 ? -5.887 -6.797 -10.195 1 92.44 116 VAL B C 1
ATOM 2148 O O . VAL B 1 116 ? -4.992 -6.363 -10.93 1 92.44 116 VAL B O 1
ATOM 2151 N N . THR B 1 117 ? -6.492 -6.023 -9.352 1 95.88 117 THR B N 1
ATOM 2152 C CA . THR B 1 117 ? -5.988 -4.723 -8.922 1 95.88 117 THR B CA 1
ATOM 2153 C C . THR B 1 117 ? -5.438 -4.801 -7.5 1 95.88 117 THR B C 1
ATOM 2155 O O . THR B 1 117 ? -6.094 -5.328 -6.602 1 95.88 117 THR B O 1
ATOM 2158 N N . ALA B 1 118 ? -4.195 -4.27 -7.336 1 97.19 118 ALA B N 1
ATOM 2159 C CA . ALA B 1 118 ? -3.596 -4.477 -6.023 1 97.19 118 ALA B CA 1
ATOM 2160 C C . ALA B 1 118 ? -2.711 -3.297 -5.633 1 97.19 118 ALA B C 1
ATOM 2162 O O . ALA B 1 118 ? -2.084 -2.672 -6.488 1 97.19 118 ALA B O 1
ATOM 2163 N N . SER B 1 119 ? -2.766 -2.943 -4.418 1 98.62 119 SER B N 1
ATOM 2164 C CA . SER B 1 119 ? -1.788 -2.111 -3.725 1 98.62 119 SER B CA 1
ATOM 2165 C C . SER B 1 119 ? -0.938 -2.939 -2.766 1 98.62 119 SER B C 1
ATOM 2167 O O . SER B 1 119 ? -1.469 -3.594 -1.865 1 98.62 119 SER B O 1
ATOM 2169 N N . VAL B 1 120 ? 0.371 -2.934 -2.924 1 98.69 120 VAL B N 1
ATOM 2170 C CA . VAL B 1 120 ? 1.252 -3.793 -2.139 1 98.69 120 VAL B CA 1
ATOM 2171 C C . VAL B 1 120 ? 2.344 -2.949 -1.483 1 98.69 120 VAL B C 1
ATOM 2173 O O . VAL B 1 120 ? 3.064 -2.217 -2.166 1 98.69 120 VAL B O 1
ATOM 2176 N N . ASN B 1 121 ? 2.445 -2.971 -0.164 1 98.88 121 ASN B N 1
ATOM 2177 C CA . ASN B 1 121 ? 3.555 -2.428 0.613 1 98.88 121 ASN B CA 1
ATOM 2178 C C . ASN B 1 121 ? 4.398 -3.535 1.236 1 98.88 121 ASN B C 1
ATOM 2180 O O . ASN B 1 121 ? 3.871 -4.406 1.934 1 98.88 121 ASN B O 1
ATOM 2184 N N . VAL B 1 122 ? 5.703 -3.496 0.994 1 98.88 122 VAL B N 1
ATOM 2185 C CA . VAL B 1 122 ? 6.559 -4.559 1.515 1 98.88 122 VAL B CA 1
ATOM 2186 C C . VAL B 1 122 ? 7.734 -3.947 2.275 1 98.88 122 VAL B C 1
ATOM 2188 O O . VAL B 1 122 ? 8.117 -2.801 2.025 1 98.88 122 VAL B O 1
ATOM 2191 N N . VAL B 1 123 ? 8.227 -4.68 3.232 1 98.69 123 VAL B N 1
ATOM 2192 C CA . VAL B 1 123 ? 9.508 -4.426 3.881 1 98.69 123 VAL B CA 1
ATOM 2193 C C . VAL B 1 123 ? 10.523 -5.484 3.455 1 98.69 123 VAL B C 1
ATOM 2195 O O . VAL B 1 123 ? 10.297 -6.684 3.646 1 98.69 123 VAL B O 1
ATOM 2198 N N . ILE B 1 124 ? 11.594 -5.055 2.873 1 98.12 124 ILE B N 1
ATOM 2199 C CA . ILE B 1 124 ? 12.617 -5.926 2.307 1 98.12 124 ILE B CA 1
ATOM 2200 C C . ILE B 1 124 ? 13.875 -5.859 3.166 1 98.12 124 ILE B C 1
ATOM 2202 O O . ILE B 1 124 ? 14.297 -4.777 3.588 1 98.12 124 ILE B O 1
ATOM 2206 N N . ALA B 1 125 ? 14.453 -6.945 3.467 1 96.62 125 ALA B N 1
ATOM 2207 C CA . ALA B 1 125 ? 15.734 -7.031 4.164 1 96.62 125 ALA B CA 1
ATOM 2208 C C . ALA B 1 125 ? 16.484 -8.297 3.768 1 96.62 125 ALA B C 1
ATOM 2210 O O . ALA B 1 125 ? 15.914 -9.195 3.146 1 96.62 125 ALA B O 1
ATOM 2211 N N . GLN B 1 126 ? 17.734 -8.25 4.125 1 92.31 126 GLN B N 1
ATOM 2212 C CA . GLN B 1 126 ? 18.5 -9.484 3.951 1 92.31 126 GLN B CA 1
ATOM 2213 C C . GLN B 1 126 ? 18.016 -10.57 4.91 1 92.31 126 GLN B C 1
ATOM 2215 O O . GLN B 1 126 ? 17.969 -10.359 6.121 1 92.31 126 GLN B O 1
ATOM 2220 N N . ASP B 1 127 ? 17.656 -11.648 4.328 1 90.81 127 ASP B N 1
ATOM 2221 C CA . ASP B 1 127 ? 17.172 -12.766 5.141 1 90.81 127 ASP B CA 1
ATOM 2222 C C . ASP B 1 127 ? 18.328 -13.617 5.641 1 90.81 127 ASP B C 1
ATOM 2224 O O . ASP B 1 127 ? 19.047 -14.234 4.848 1 90.81 127 ASP B O 1
ATOM 2228 N N . PRO B 1 128 ? 18.516 -13.695 6.918 1 84.94 128 PRO B N 1
ATOM 2229 C CA . PRO B 1 128 ? 19.656 -14.445 7.449 1 84.94 128 PRO B CA 1
ATOM 2230 C C . PRO B 1 128 ? 19.547 -15.945 7.203 1 84.94 128 PRO B C 1
ATOM 2232 O O . PRO B 1 128 ? 20.547 -16.656 7.273 1 84.94 128 PRO B O 1
ATOM 2235 N N . ASP B 1 129 ? 18.391 -16.438 7.008 1 83.19 129 ASP B N 1
ATOM 2236 C CA . ASP B 1 129 ? 18.172 -17.875 6.852 1 83.19 129 ASP B CA 1
ATOM 2237 C C . ASP B 1 129 ? 18.5 -18.312 5.43 1 83.19 129 ASP B C 1
ATOM 2239 O O . ASP B 1 129 ? 18.531 -19.516 5.145 1 83.19 129 ASP B O 1
ATOM 2243 N N . VAL B 1 130 ? 18.641 -17.375 4.586 1 75 130 VAL B N 1
ATOM 2244 C CA . VAL B 1 130 ? 19.031 -17.75 3.232 1 75 130 VAL B CA 1
ATOM 2245 C C . VAL B 1 130 ? 20.547 -18 3.188 1 75 130 VAL B C 1
ATOM 2247 O O . VAL B 1 130 ? 21.328 -17.094 3.471 1 75 130 VAL B O 1
ATOM 2250 N N . PRO B 1 131 ? 20.891 -19.266 3.064 1 69.06 131 PRO B N 1
ATOM 2251 C CA . PRO B 1 131 ? 22.312 -19.609 3.111 1 69.06 131 PRO B CA 1
ATOM 2252 C C . PRO B 1 131 ? 23.125 -18.875 2.045 1 69.06 131 PRO B C 1
ATOM 2254 O O . PRO B 1 131 ? 22.703 -18.797 0.89 1 69.06 131 PRO B O 1
ATOM 2257 N N . LYS B 1 132 ? 24.125 -18.141 2.557 1 66.69 132 LYS B N 1
ATOM 2258 C CA . LYS B 1 132 ? 25.062 -17.547 1.619 1 66.69 132 LYS B CA 1
ATOM 2259 C C . LYS B 1 132 ? 25.891 -18.625 0.914 1 66.69 132 LYS B C 1
ATOM 2261 O O . LYS B 1 132 ? 26.359 -19.562 1.548 1 66.69 132 LYS B O 1
ATOM 2266 N N . PRO B 1 133 ? 25.609 -18.672 -0.409 1 62.03 133 PRO B N 1
ATOM 2267 C CA . PRO B 1 133 ? 26.453 -19.688 -1.044 1 62.03 133 PRO B CA 1
ATOM 2268 C C . PRO B 1 133 ? 27.922 -19.547 -0.666 1 62.03 133 PRO B C 1
ATOM 2270 O O . PRO B 1 133 ? 28.359 -18.453 -0.272 1 62.03 133 PRO B O 1
ATOM 2273 N N . PRO B 1 134 ? 28.578 -20.609 -0.49 1 60.38 134 PRO B N 1
ATOM 2274 C CA . PRO B 1 134 ? 30.016 -20.531 -0.207 1 60.38 134 PRO B CA 1
ATOM 2275 C C . PRO B 1 134 ? 30.75 -19.594 -1.15 1 60.38 134 PRO B C 1
ATOM 2277 O O . PRO B 1 134 ? 30.312 -19.359 -2.279 1 60.38 134 PRO B O 1
ATOM 2280 N N . PRO B 1 135 ? 31.547 -18.703 -0.52 1 53.44 135 PRO B N 1
ATOM 2281 C CA . PRO B 1 135 ? 32.312 -17.781 -1.362 1 53.44 135 PRO B CA 1
ATOM 2282 C C . PRO B 1 135 ? 32.844 -18.453 -2.623 1 53.44 135 PRO B C 1
ATOM 2284 O O . PRO B 1 135 ? 33.469 -19.516 -2.545 1 53.44 135 PRO B O 1
ATOM 2287 N N . SER B 1 136 ? 32.094 -18.766 -3.525 1 53.88 136 SER B N 1
ATOM 2288 C CA . SER B 1 136 ? 32.719 -19.266 -4.746 1 53.88 136 SER B CA 1
ATOM 2289 C C . SER B 1 136 ? 33.469 -18.172 -5.488 1 53.88 136 SER B C 1
ATOM 2291 O O . SER B 1 136 ? 33.156 -16.984 -5.348 1 53.88 136 SER B O 1
ATOM 2293 N N . PRO B 1 137 ? 34.688 -18.547 -5.98 1 51.62 137 PRO B N 1
ATOM 2294 C CA . PRO B 1 137 ? 35.5 -17.594 -6.742 1 51.62 137 PRO B CA 1
ATOM 2295 C C . PRO B 1 137 ? 34.688 -16.812 -7.762 1 51.62 137 PRO B C 1
ATOM 2297 O O . PRO B 1 137 ? 35.156 -15.812 -8.305 1 51.62 137 PRO B O 1
ATOM 2300 N N . PHE B 1 138 ? 33.781 -17.438 -8.414 1 49.75 138 PHE B N 1
ATOM 2301 C CA . PHE B 1 138 ? 32.906 -16.719 -9.352 1 49.75 138 PHE B CA 1
ATOM 2302 C C . PHE B 1 138 ? 31.812 -15.969 -8.602 1 49.75 138 PHE B C 1
ATOM 2304 O O . PHE B 1 138 ? 30.953 -16.594 -7.965 1 49.75 138 PHE B O 1
ATOM 2311 N N . ARG B 1 139 ? 32.062 -15 -7.859 1 48.5 139 ARG B N 1
ATOM 2312 C CA . ARG B 1 139 ? 31.312 -14.188 -6.914 1 48.5 139 ARG B CA 1
ATOM 2313 C C . ARG B 1 139 ? 29.891 -13.953 -7.418 1 48.5 139 ARG B C 1
ATOM 2315 O O . ARG B 1 139 ? 29.641 -13.016 -8.172 1 48.5 139 ARG B O 1
ATOM 2322 N N . GLY B 1 140 ? 29.219 -15.047 -7.82 1 52.59 140 GLY B N 1
ATOM 2323 C CA . GLY B 1 140 ? 27.875 -14.664 -8.234 1 52.59 140 GLY B CA 1
ATOM 2324 C C . GLY B 1 140 ? 27.109 -13.922 -7.152 1 52.59 140 GLY B C 1
ATOM 2325 O O . GLY B 1 140 ? 27.422 -14.039 -5.965 1 52.59 140 GLY B O 1
ATOM 2326 N N . PHE B 1 141 ? 26.672 -12.711 -7.391 1 59.94 141 PHE B N 1
ATOM 2327 C CA . PHE B 1 141 ? 26.031 -11.781 -6.469 1 59.94 141 PHE B CA 1
ATOM 2328 C C . PHE B 1 141 ? 24.812 -12.422 -5.805 1 59.94 141 PHE B C 1
ATOM 2330 O O . PHE B 1 141 ? 23.969 -13.008 -6.48 1 59.94 141 PHE B O 1
ATOM 2337 N N . PHE B 1 142 ? 25.016 -13.086 -4.691 1 74.94 142 PHE B N 1
ATOM 2338 C CA . PHE B 1 142 ? 23.922 -13.609 -3.891 1 74.94 142 PHE B CA 1
ATOM 2339 C C . PHE B 1 142 ? 22.984 -12.492 -3.443 1 74.94 142 PHE B C 1
ATOM 2341 O O . PHE B 1 142 ? 23.438 -11.484 -2.887 1 74.94 142 PHE B O 1
ATOM 2348 N N . ASP B 1 143 ? 21.75 -12.594 -3.951 1 84.88 143 ASP B N 1
ATOM 2349 C CA . ASP B 1 143 ? 20.734 -11.664 -3.475 1 84.88 143 ASP B CA 1
ATOM 2350 C C . ASP B 1 143 ? 19.906 -12.281 -2.357 1 84.88 143 ASP B C 1
ATOM 2352 O O . ASP B 1 143 ? 19.016 -13.094 -2.617 1 84.88 143 ASP B O 1
ATOM 2356 N N . GLY B 1 144 ? 20.25 -12 -1.134 1 90.69 144 GLY B N 1
ATOM 2357 C CA . GLY B 1 144 ? 19.578 -12.547 0.032 1 90.69 144 GLY B CA 1
ATOM 2358 C C . GLY B 1 144 ? 18.359 -11.758 0.437 1 90.69 144 GLY B C 1
ATOM 2359 O O . GLY B 1 144 ? 17.766 -12 1.496 1 90.69 144 GLY B O 1
ATOM 2360 N N . ARG B 1 145 ? 17.969 -10.875 -0.409 1 94.94 145 ARG B N 1
ATOM 2361 C CA . ARG B 1 145 ? 16.812 -10.047 -0.079 1 94.94 145 ARG B CA 1
ATOM 2362 C C . ARG B 1 145 ? 15.523 -10.867 -0.099 1 94.94 145 ARG B C 1
ATOM 2364 O O . ARG B 1 145 ? 15.312 -11.672 -1.006 1 94.94 145 ARG B O 1
ATOM 2371 N N . ARG B 1 146 ? 14.727 -10.617 0.913 1 97.19 146 ARG B N 1
ATOM 2372 C CA . ARG B 1 146 ? 13.375 -11.164 0.98 1 97.19 146 ARG B CA 1
ATOM 2373 C C . ARG B 1 146 ? 12.406 -10.164 1.589 1 97.19 146 ARG B C 1
ATOM 2375 O O . ARG B 1 146 ? 12.812 -9.258 2.318 1 97.19 146 ARG B O 1
ATOM 2382 N N . VAL B 1 147 ? 11.219 -10.305 1.246 1 98.19 147 VAL B N 1
ATOM 2383 C CA . VAL B 1 147 ? 10.164 -9.547 1.918 1 98.19 147 VAL B CA 1
ATOM 2384 C C . VAL B 1 147 ? 9.945 -10.109 3.324 1 98.19 147 VAL B C 1
ATOM 2386 O O . VAL B 1 147 ? 9.641 -11.289 3.488 1 98.19 147 VAL B O 1
ATOM 2389 N N . MET B 1 148 ? 10.117 -9.211 4.293 1 97.81 148 MET B N 1
ATOM 2390 C CA . MET B 1 148 ? 9.938 -9.609 5.684 1 97.81 148 MET B CA 1
ATOM 2391 C C . MET B 1 148 ? 8.516 -9.297 6.156 1 97.81 148 MET B C 1
ATOM 2393 O O . MET B 1 148 ? 8.039 -9.883 7.125 1 97.81 148 MET B O 1
ATOM 2397 N N . ALA B 1 149 ? 7.891 -8.359 5.574 1 98.56 149 ALA B N 1
ATOM 2398 C CA . ALA B 1 149 ? 6.504 -7.98 5.832 1 98.56 149 ALA B CA 1
ATOM 2399 C C . ALA B 1 149 ? 5.801 -7.566 4.543 1 98.56 149 ALA B C 1
ATOM 2401 O O . ALA B 1 149 ? 6.367 -6.84 3.723 1 98.56 149 ALA B O 1
ATOM 2402 N N . LEU B 1 150 ? 4.668 -8.078 4.348 1 98.69 150 LEU B N 1
ATOM 2403 C CA . LEU B 1 150 ? 3.844 -7.781 3.18 1 98.69 150 LEU B CA 1
ATOM 2404 C C . LEU B 1 150 ? 2.445 -7.34 3.598 1 98.69 150 LEU B C 1
ATOM 2406 O O . LEU B 1 150 ? 1.795 -8.008 4.406 1 98.69 150 LEU B O 1
ATOM 2410 N N . ASN B 1 151 ? 2.035 -6.18 3.174 1 98.75 151 ASN B N 1
ATOM 2411 C CA . ASN B 1 151 ? 0.672 -5.676 3.311 1 98.75 151 ASN B CA 1
ATOM 2412 C C . ASN B 1 151 ? 0.026 -5.434 1.949 1 98.75 151 ASN B C 1
ATOM 2414 O O . ASN B 1 151 ? 0.459 -4.555 1.2 1 98.75 151 ASN B O 1
ATOM 2418 N N . GLN B 1 152 ? -0.948 -6.191 1.659 1 98.31 152 GLN B N 1
ATOM 2419 C CA . GLN B 1 152 ? -1.558 -6.133 0.334 1 98.31 152 GLN B CA 1
ATOM 2420 C C . GLN B 1 152 ? -3.066 -5.93 0.431 1 98.31 152 GLN B C 1
ATOM 2422 O O . GLN B 1 152 ? -3.729 -6.547 1.267 1 98.31 152 GLN B O 1
ATOM 2427 N N . VAL B 1 153 ? -3.564 -4.996 -0.267 1 98.38 153 VAL B N 1
ATOM 2428 C CA . VAL B 1 153 ? -4.988 -4.863 -0.565 1 98.38 153 VAL B CA 1
ATOM 2429 C C . VAL B 1 153 ? -5.242 -5.211 -2.031 1 98.38 153 VAL B C 1
ATOM 2431 O O . VAL B 1 153 ? -4.594 -4.664 -2.926 1 98.38 153 VAL B O 1
ATOM 2434 N N . SER B 1 154 ? -6.074 -6.133 -2.262 1 96.12 154 SER B N 1
ATOM 2435 C CA . SER B 1 154 ? -6.27 -6.613 -3.625 1 96.12 154 SER B CA 1
ATOM 2436 C C . SER B 1 154 ? -7.715 -7.039 -3.859 1 96.12 154 SER B C 1
ATOM 2438 O O . SER B 1 154 ? -8.391 -7.488 -2.934 1 96.12 154 SER B O 1
ATOM 2440 N N . THR B 1 155 ? -8.164 -6.832 -5.023 1 93.88 155 THR B N 1
ATOM 2441 C CA . THR B 1 155 ? -9.445 -7.352 -5.488 1 93.88 155 THR B CA 1
ATOM 2442 C C . THR B 1 155 ? -9.312 -7.969 -6.879 1 93.88 155 THR B C 1
ATOM 2444 O O . THR B 1 155 ? -8.352 -7.684 -7.598 1 93.88 155 THR B O 1
ATOM 2447 N N . GLN B 1 156 ? -10.227 -8.82 -7.117 1 88.69 156 GLN B N 1
ATOM 2448 C CA . GLN B 1 156 ? -10.25 -9.484 -8.414 1 88.69 156 GLN B CA 1
ATOM 2449 C C . GLN B 1 156 ? -11.648 -9.438 -9.031 1 88.69 156 GLN B C 1
ATOM 2451 O O . GLN B 1 156 ? -12.648 -9.469 -8.32 1 88.69 156 GLN B O 1
ATOM 2456 N N . GLY B 1 157 ? -11.656 -9.227 -10.328 1 83.94 157 GLY B N 1
ATOM 2457 C CA . GLY B 1 157 ? -12.891 -9.242 -11.086 1 83.94 157 GLY B CA 1
ATOM 2458 C C . GLY B 1 157 ? -12.68 -9.438 -12.578 1 83.94 157 GLY B C 1
ATOM 2459 O O . GLY B 1 157 ? -11.547 -9.633 -13.023 1 83.94 157 GLY B O 1
ATOM 2460 N N . PRO B 1 158 ? -13.875 -9.664 -13.258 1 77 158 PRO B N 1
ATOM 2461 C CA . PRO B 1 158 ? -13.734 -9.773 -14.711 1 77 158 PRO B CA 1
ATOM 2462 C C . PRO B 1 158 ? -13.016 -8.578 -15.328 1 77 158 PRO B C 1
ATOM 2464 O O . PRO B 1 158 ? -13.141 -7.453 -14.828 1 77 158 PRO B O 1
ATOM 2467 N N . ALA B 1 159 ? -12.164 -8.883 -16.281 1 69.31 159 ALA B N 1
ATOM 2468 C CA . ALA B 1 159 ? -11.453 -7.789 -16.938 1 69.31 159 ALA B CA 1
ATOM 2469 C C . ALA B 1 159 ? -12.414 -6.891 -17.703 1 69.31 159 ALA B C 1
ATOM 2471 O O . ALA B 1 159 ? -13.375 -7.375 -18.312 1 69.31 159 ALA B O 1
ATOM 2472 N N . THR B 1 160 ? -12.688 -5.723 -17.25 1 56.03 160 THR B N 1
ATOM 2473 C CA . THR B 1 160 ? -13.602 -4.828 -17.969 1 56.03 160 THR B CA 1
ATOM 2474 C C . THR B 1 160 ? -13.086 -4.539 -19.375 1 56.03 160 THR B C 1
ATOM 2476 O O . THR B 1 160 ? -11.922 -4.184 -19.547 1 56.03 160 THR B O 1
ATOM 2479 N N . SER B 1 161 ? -13.727 -5.172 -20.438 1 45.94 161 SER B N 1
ATOM 2480 C CA . SER B 1 161 ? -13.469 -4.926 -21.844 1 45.94 161 SER B CA 1
ATOM 2481 C C . SER B 1 161 ? -13.344 -3.434 -22.141 1 45.94 161 SER B C 1
ATOM 2483 O O . SER B 1 161 ? -14.195 -2.643 -21.734 1 45.94 161 SER B O 1
ATOM 2485 N N . SER B 1 162 ? -12.242 -2.848 -22.125 1 38.66 162 SER B N 1
ATOM 2486 C CA . SER B 1 162 ? -12.258 -1.569 -22.828 1 38.66 162 SER B CA 1
ATOM 2487 C C . SER B 1 162 ? -13.031 -1.668 -24.141 1 38.66 162 SER B C 1
ATOM 2489 O O . SER B 1 162 ? -12.688 -2.477 -25.016 1 38.66 162 SER B O 1
ATOM 2491 N N . ASN B 1 163 ? -14.297 -1.519 -24.094 1 32.12 163 ASN B N 1
ATOM 2492 C CA . ASN B 1 163 ? -14.969 -1.318 -25.375 1 32.12 163 ASN B CA 1
ATOM 2493 C C . ASN B 1 163 ? -14.227 -0.302 -26.25 1 32.12 163 ASN B C 1
ATOM 2495 O O . ASN B 1 163 ? -14.078 0.858 -25.859 1 32.12 163 ASN B O 1
ATOM 2499 N N . THR B 1 164 ? -13.367 -0.696 -27.125 1 27.53 164 THR B N 1
ATOM 2500 C CA . THR B 1 164 ? -13.125 0.106 -28.312 1 27.53 164 THR B CA 1
ATOM 2501 C C . THR B 1 164 ? -14.438 0.553 -28.953 1 27.53 164 THR B C 1
ATOM 2503 O O . THR B 1 164 ? -15.188 -0.269 -29.484 1 27.53 164 THR B O 1
ATOM 2506 N N . ALA B 1 165 ? -15.195 1.517 -28.484 1 19.98 165 ALA B N 1
ATOM 2507 C CA . ALA B 1 165 ? -16.062 2.24 -29.422 1 19.98 165 ALA B CA 1
ATOM 2508 C C . ALA B 1 165 ? -15.234 3.051 -30.422 1 19.98 165 ALA B C 1
ATOM 2510 O O . ALA B 1 165 ? -14.164 3.549 -30.078 1 19.98 165 ALA B O 1
#

Foldseek 3Di:
DPPPPPFDFPFVLQVVLVQQCQFQDDPVSNVVSQVSAADQQAFEAEQRDTDHPVVVSVVSCVVRVQFPGKDKAWPDKDWDAPDPVCRRAWTKMKTWIKMKTWGPDQDVNRTFIKIKTKIKMFTKHQDPPPDDPDCDPVNPPDRRIYTRYMHMYMDMDTDPPPPPD/DPPPPPFDFPFVLQVVLVQQCQFQDDPVSNVVSQVSAADQQAFEAEQRDTDHPVVVSVVSCVVRVQFPGKDKAWPDKDWDAPDPVCRRAWTKMKTWIKMKTWGPDQDVNRTFIKIKTKIKMFTKHQDPPPDDPPCDPVNPPDDRIYTRYMYMYMDMDTDPPPPPD

Solvent-accessible surface area (backbone atoms only — not comparable to full-atom values): 17881 Å² total; per-residue (Å²): 129,83,74,73,80,74,75,58,45,55,53,55,46,50,53,50,40,55,46,44,43,58,55,37,82,45,70,68,47,31,52,52,31,43,59,59,35,40,40,97,78,34,47,35,28,51,52,72,36,78,48,52,66,69,57,50,49,50,52,52,44,71,71,44,74,64,48,74,47,48,48,74,45,75,74,44,75,38,60,32,45,71,37,81,92,45,49,57,56,29,28,13,32,11,38,28,36,40,32,42,36,34,32,67,58,54,55,98,79,39,61,45,41,36,26,36,37,36,24,39,40,34,25,36,31,67,38,83,84,52,76,72,70,69,88,44,93,74,67,67,84,79,77,45,48,19,28,48,31,41,41,32,24,57,44,75,43,73,47,76,73,74,75,80,123,129,82,74,73,81,74,75,58,45,55,54,57,48,50,52,51,40,53,46,42,43,56,56,35,80,45,70,68,47,32,51,52,32,42,59,59,36,40,39,98,77,34,47,35,29,51,50,73,36,78,48,53,66,69,58,50,50,50,52,52,44,71,73,46,74,64,46,73,48,48,48,75,47,75,74,44,76,38,58,33,46,72,38,81,92,46,50,59,57,28,26,12,31,10,37,29,36,40,32,42,36,33,33,67,56,55,56,98,81,40,61,44,42,36,26,36,38,35,26,39,39,34,25,36,32,66,38,84,82,52,76,72,72,71,89,43,93,72,70,68,83,78,78,47,50,19,27,47,31,39,41,35,25,58,43,75,43,74,48,76,72,75,73,83,122

Nearest PDB structures (foldseek):
  6jzn-assembly3_D  TM=4.933E-01  e=6.952E-02  Arabidopsis thaliana
  6baq-assembly2_B  TM=4.514E-01  e=2.620E-01  Mus musculus
  6baq-assembly8_H  TM=4.396E-01  e=1.804E+00  Mus musculus
  6baq-assembly6_F  TM=3.247E-01  e=3.139E-01  Mus musculus
  6baq-assembly1_A  TM=3.582E-01  e=8.238E-01  Mus musculus

Organism: Psilocybe cubensis (NCBI:txid181762)